Protein AF-A0A8T3DPZ8-F1 (afdb_monomer_lite)

Organism: NCBI:txid1534307

Sequence (301 aa):
MDEEHTSDYRQPCAQCSAVDWGITDEGRFYCRSCHDVIERTQDVVDASYLANSRISSISRGTKNKRKLDHGREWVVCEGFQFILKHQAEALLAMGVCPQFKDDVLCNMWRKYLQKSQQGYTRNPIHAGKFRVSLASDSESVPESVGLSEVSLLSGSEADGERASRPSSASGYSSDGASSVCSGSQDGEIYYSAKNRKSLTLMSMPMTLALCHLALLWLREAVTLADLLRFVAEGHVPYVNAHQCFPEDMQLYGTDLKVFRVESIPSYKSIQLEAQKLAVYLGLPKFPPITLDCLLHPHCCA

Foldseek 3Di:
DWPPQLVVQQAADPPPRDRAWGADPVQWIAHPVPRRTDPDGRPPPPPPDPDDDDDDDDDDDDDPPPPPPQQDAAALLVVLVLLLQQLVVLVVVVPPDPCLNPVFLVVLSVLLCDLLQCDPDPRRDAPVVPPDPDDDDDDDDDDDDDDDDDDDDDDDDDDDDDDDDDDDDDDDDPDDDDPDNDAHRCLVCVVDPVSVVVGVDDALLLSLLSSQLSCVVVVPPQHSVNSLVCVVVVSRDRAPSVVPDDPSNDHDDRSCVRRHDPDRDDSVSSVVSNVVSCVSSVPDDDDDDDCVVCVDPVNPD

pLDDT: mean 70.17, std 24.22, range [26.33, 98.0]

Radius of gyration: 30.33 Å; chains: 1; bounding box: 71×83×81 Å

Secondary structure (DSSP, 8-state):
--SSSSTT--PPPTTT----EEE-TTSEEEETTT--EEEEEP--------S------------------------HHHHHHHHHHHHHHHHHHTT--THIIIIIIHHHHHHHHHHHTSSSSSS---GGGGS-----------------------------------------------------TTTTTTT-HHHHHHS----HHHHHHHHHHHHHHHT-S--HHHHHHHHHTTSS-BTBGGGGS-TTS---TTTHHHH--SSPPPHHHHHHHHHHHHHHHTPPPPPP--TT-TTSTTT--

InterPro domains:
  IPR021752 Transcription initiation factor Rrn7, Zinc-finger [PF11781] (8-38)
  IPR033599 RNA polymerase I transcription initiation factor TAF1B/Rrn7 [PTHR31576] (1-297)
  IPR048540 Rrn7/TAF1B, N-terminal cyclin domain [PF20644] (80-246)

Structure (mmCIF, N/CA/C/O backbone):
data_AF-A0A8T3DPZ8-F1
#
_entry.id   AF-A0A8T3DPZ8-F1
#
loop_
_atom_site.group_PDB
_atom_site.id
_atom_site.type_symbol
_atom_site.label_atom_id
_atom_site.label_alt_id
_atom_site.label_comp_id
_atom_site.label_asym_id
_atom_site.label_entity_id
_atom_site.label_seq_id
_atom_site.pdbx_PDB_ins_code
_atom_site.Cartn_x
_atom_site.Cartn_y
_atom_site.Cartn_z
_atom_site.occupancy
_atom_site.B_iso_or_equiv
_atom_site.auth_seq_id
_atom_site.auth_comp_id
_atom_site.auth_asym_id
_atom_site.auth_atom_id
_atom_site.pdbx_PDB_model_num
ATOM 1 N N . MET A 1 1 ? 10.957 -29.021 -50.573 1.00 44.66 1 MET A N 1
ATOM 2 C CA . MET A 1 1 ? 12.404 -28.938 -50.289 1.00 44.66 1 MET A CA 1
ATOM 3 C C . MET A 1 1 ? 12.550 -28.583 -48.812 1.00 44.66 1 MET A C 1
ATOM 5 O O . MET A 1 1 ? 12.781 -27.427 -48.499 1.00 44.66 1 MET A O 1
ATOM 9 N N . ASP A 1 2 ? 12.327 -29.542 -47.905 1.00 44.06 2 ASP A N 1
ATOM 10 C CA . ASP A 1 2 ? 11.915 -29.228 -46.516 1.00 44.06 2 ASP A CA 1
ATOM 11 C C . ASP A 1 2 ? 12.659 -30.059 -45.447 1.00 44.06 2 ASP A C 1
ATOM 13 O O . ASP A 1 2 ? 12.195 -30.194 -44.312 1.00 44.06 2 ASP A O 1
ATOM 17 N N . GLU A 1 3 ? 13.797 -30.657 -45.819 1.00 47.62 3 GLU A N 1
ATOM 18 C CA . GLU A 1 3 ? 14.594 -31.556 -44.962 1.00 47.62 3 GLU A CA 1
ATOM 19 C C . GLU A 1 3 ? 15.998 -31.011 -44.631 1.00 47.62 3 GLU A C 1
ATOM 21 O O . GLU A 1 3 ? 16.630 -31.475 -43.688 1.00 47.62 3 GLU A O 1
ATOM 26 N N . GLU A 1 4 ? 16.484 -29.991 -45.348 1.00 50.50 4 GLU A N 1
ATOM 27 C CA . GLU A 1 4 ? 17.868 -29.485 -45.234 1.00 50.50 4 GLU A CA 1
ATOM 28 C C . GLU A 1 4 ? 18.016 -28.294 -44.258 1.00 50.50 4 GLU A C 1
ATOM 30 O O . GLU A 1 4 ? 19.060 -27.652 -44.190 1.00 50.50 4 GLU A O 1
ATOM 35 N N . HIS A 1 5 ? 16.965 -27.953 -43.501 1.00 53.44 5 HIS A N 1
ATOM 36 C CA . HIS A 1 5 ? 16.946 -26.773 -42.613 1.00 53.44 5 HIS A CA 1
ATOM 37 C C . HIS A 1 5 ? 16.711 -27.089 -41.126 1.00 53.44 5 HIS A C 1
ATOM 39 O O . HIS A 1 5 ? 16.790 -26.190 -40.292 1.00 53.44 5 HIS A O 1
ATOM 45 N N . THR A 1 6 ? 16.473 -28.354 -40.765 1.00 56.06 6 THR A N 1
ATOM 46 C CA . THR A 1 6 ? 16.258 -28.790 -39.368 1.00 56.06 6 THR A CA 1
ATOM 47 C C . THR A 1 6 ? 17.352 -29.727 -38.838 1.00 56.06 6 THR A C 1
ATOM 49 O O . THR A 1 6 ? 17.317 -30.092 -37.663 1.00 56.06 6 THR A O 1
ATOM 52 N N . SER A 1 7 ? 18.365 -30.066 -39.651 1.00 56.44 7 SER A N 1
ATOM 53 C CA . SER A 1 7 ? 19.472 -30.993 -39.325 1.00 56.44 7 SER A CA 1
ATOM 54 C C . SER A 1 7 ? 20.221 -30.676 -38.027 1.00 56.44 7 SER A C 1
ATOM 56 O O . SER A 1 7 ? 20.730 -31.580 -37.351 1.00 56.44 7 SER A O 1
ATOM 58 N N . ASP A 1 8 ? 20.275 -29.389 -37.695 1.00 60.81 8 ASP A N 1
ATOM 59 C CA . ASP A 1 8 ? 21.116 -28.831 -36.641 1.00 60.81 8 ASP A CA 1
ATOM 60 C C . ASP A 1 8 ? 20.379 -28.770 -35.292 1.00 60.81 8 ASP A C 1
ATOM 62 O O . ASP A 1 8 ? 21.008 -28.627 -34.240 1.00 60.81 8 ASP A O 1
ATOM 66 N N . TYR A 1 9 ? 19.048 -28.938 -35.286 1.00 68.81 9 TYR A N 1
ATOM 67 C CA . TYR A 1 9 ? 18.235 -28.890 -34.072 1.00 68.81 9 TYR A CA 1
ATOM 68 C C . TYR A 1 9 ? 17.845 -30.289 -33.577 1.00 68.81 9 TYR A C 1
ATOM 70 O O . TYR A 1 9 ? 16.774 -30.818 -33.863 1.00 68.81 9 TYR A O 1
ATOM 78 N N . ARG A 1 10 ? 18.739 -30.888 -32.781 1.00 75.75 10 ARG A N 1
ATOM 79 C CA . ARG A 1 10 ? 18.573 -32.239 -32.206 1.00 75.75 10 ARG A CA 1
ATOM 80 C C . ARG A 1 10 ? 18.069 -32.269 -30.756 1.00 75.75 10 ARG A C 1
ATOM 82 O O . ARG A 1 10 ? 18.276 -33.262 -30.060 1.00 75.75 10 ARG A O 1
ATOM 89 N N . GLN A 1 11 ? 17.458 -31.193 -30.261 1.00 79.50 11 GLN A N 1
ATOM 90 C CA . GLN A 1 11 ? 16.890 -31.203 -28.908 1.00 79.50 11 GLN A CA 1
ATOM 91 C C . GLN A 1 11 ? 15.552 -31.970 -28.882 1.00 79.50 11 GLN A C 1
ATOM 93 O O . GLN A 1 11 ? 14.771 -31.840 -29.825 1.00 79.50 11 GLN A O 1
ATOM 98 N N . PRO A 1 12 ? 15.255 -32.748 -27.824 1.00 83.81 12 PRO A N 1
ATOM 99 C CA . PRO A 1 12 ? 13.935 -33.345 -27.634 1.00 83.81 12 PRO A CA 1
ATOM 100 C C . PRO A 1 12 ? 12.856 -32.279 -27.424 1.00 83.81 12 PRO A C 1
ATOM 102 O O . PRO A 1 12 ? 13.072 -31.306 -26.701 1.00 83.81 12 PRO A O 1
ATOM 105 N N . CYS A 1 13 ? 11.674 -32.486 -28.002 1.00 84.06 13 CYS A N 1
ATOM 106 C CA . CYS A 1 13 ? 10.487 -31.694 -27.696 1.00 84.06 13 CYS A CA 1
ATOM 107 C C . CYS A 1 13 ? 10.127 -31.803 -26.206 1.00 84.06 13 CYS A C 1
ATOM 109 O O . CYS A 1 13 ? 10.019 -32.905 -25.669 1.00 84.06 13 CYS A O 1
ATOM 111 N N . ALA A 1 14 ? 9.878 -30.665 -25.552 1.00 81.69 14 ALA A N 1
ATOM 112 C CA . ALA A 1 14 ? 9.532 -30.613 -24.131 1.00 81.69 14 ALA A CA 1
ATOM 113 C C . ALA A 1 14 ? 8.220 -31.349 -23.787 1.00 81.69 14 ALA A C 1
ATOM 115 O O . ALA A 1 14 ? 8.065 -31.807 -22.659 1.00 81.69 14 ALA A O 1
ATOM 116 N N . GLN A 1 15 ? 7.298 -31.485 -24.750 1.00 82.25 15 GLN A N 1
ATOM 117 C CA . GLN A 1 15 ? 5.991 -32.125 -24.552 1.00 82.25 15 GLN A CA 1
ATOM 118 C C . GLN A 1 15 ? 6.001 -33.634 -24.837 1.00 82.25 15 GLN A C 1
ATOM 120 O O . GLN A 1 15 ? 5.425 -34.408 -24.079 1.00 82.25 15 GLN A O 1
ATOM 125 N N . CYS A 1 16 ? 6.637 -34.071 -25.932 1.00 85.25 16 CYS A N 1
ATOM 126 C CA . CYS A 1 16 ? 6.568 -35.468 -26.393 1.00 85.25 16 CYS A CA 1
ATOM 127 C C . CYS A 1 16 ? 7.920 -36.198 -26.465 1.00 85.25 16 CYS A C 1
ATOM 129 O O . CYS A 1 16 ? 7.961 -37.367 -26.839 1.00 85.25 16 CYS A O 1
ATOM 131 N N . SER A 1 17 ? 9.032 -35.536 -26.123 1.00 84.19 17 SER A N 1
ATOM 132 C CA . SER A 1 17 ? 10.413 -36.048 -26.231 1.00 84.19 17 SER A CA 1
ATOM 133 C C . SER A 1 17 ? 10.881 -36.461 -27.638 1.00 84.19 17 SER A C 1
ATOM 135 O O . SER A 1 17 ? 12.016 -36.913 -27.788 1.00 84.19 17 SER A O 1
ATOM 137 N N . ALA A 1 18 ? 10.068 -36.277 -28.683 1.00 83.44 18 ALA A N 1
ATOM 138 C CA . ALA A 1 18 ? 10.482 -36.532 -30.059 1.00 83.44 18 ALA A CA 1
ATOM 139 C C . ALA A 1 18 ? 11.549 -35.525 -30.519 1.00 83.44 18 ALA A C 1
ATOM 141 O O . ALA A 1 18 ? 11.498 -34.344 -30.171 1.00 83.44 18 ALA A O 1
ATOM 142 N N . VAL A 1 19 ? 12.495 -35.992 -31.334 1.00 83.25 19 VAL A N 1
ATOM 143 C CA . VAL A 1 19 ? 13.511 -35.163 -32.007 1.00 83.25 19 VAL A CA 1
ATOM 144 C C . VAL A 1 19 ? 13.143 -35.065 -33.491 1.00 83.25 19 VAL A C 1
ATOM 146 O O . VAL A 1 19 ? 13.881 -35.504 -34.366 1.00 83.25 19 VAL A O 1
ATOM 149 N N . ASP A 1 20 ? 11.937 -34.562 -33.754 1.00 81.88 20 ASP A N 1
ATOM 150 C CA . ASP A 1 20 ? 11.373 -34.416 -35.097 1.00 81.88 20 ASP A CA 1
ATOM 151 C C . ASP A 1 20 ? 10.696 -33.046 -35.215 1.00 81.88 20 ASP A C 1
ATOM 153 O O . ASP A 1 20 ? 9.668 -32.769 -34.582 1.00 81.88 20 ASP A O 1
ATOM 157 N N . TRP A 1 21 ? 11.332 -32.167 -35.986 1.00 84.25 21 TRP A N 1
ATOM 158 C CA . TRP A 1 21 ? 11.033 -30.742 -36.053 1.00 84.25 21 TRP A CA 1
ATOM 159 C C . TRP A 1 21 ? 10.842 -30.298 -37.503 1.00 84.25 21 TRP A C 1
ATOM 161 O O . TRP A 1 21 ? 11.629 -30.642 -38.387 1.00 84.25 21 TRP A O 1
ATOM 171 N N . GLY A 1 22 ? 9.800 -29.505 -37.731 1.00 82.62 22 GLY A N 1
ATOM 172 C CA . GLY A 1 22 ? 9.585 -28.722 -38.940 1.00 82.62 22 GLY A CA 1
ATOM 173 C C . GLY A 1 22 ? 9.746 -27.230 -38.656 1.00 82.62 22 GLY A C 1
ATOM 174 O O . GLY A 1 22 ? 9.865 -26.814 -37.504 1.00 82.62 22 GLY A O 1
ATOM 175 N N . ILE A 1 23 ? 9.732 -26.427 -39.717 1.00 82.19 23 ILE A N 1
ATOM 176 C CA . ILE A 1 23 ? 9.761 -24.963 -39.649 1.00 82.19 23 ILE A CA 1
ATOM 177 C C . ILE A 1 23 ? 8.511 -24.442 -40.367 1.00 82.19 23 ILE A C 1
ATOM 179 O O . ILE A 1 23 ? 8.133 -24.986 -41.406 1.00 82.19 23 ILE A O 1
ATOM 183 N N . THR A 1 24 ? 7.827 -23.455 -39.789 1.00 76.12 24 THR A N 1
ATOM 184 C CA . THR A 1 24 ? 6.690 -22.783 -40.436 1.00 76.12 24 THR A CA 1
ATOM 185 C C . THR A 1 24 ? 7.163 -21.809 -41.517 1.00 76.12 24 THR A C 1
ATOM 187 O O . THR A 1 24 ? 8.314 -21.380 -41.535 1.00 76.12 24 THR A O 1
ATOM 190 N N . ASP A 1 25 ? 6.257 -21.396 -42.393 1.00 71.56 25 ASP A N 1
ATOM 191 C CA . ASP A 1 25 ? 6.442 -20.301 -43.353 1.00 71.56 25 ASP A CA 1
ATOM 192 C C . ASP A 1 25 ? 6.847 -18.960 -42.701 1.00 71.56 25 ASP A C 1
ATOM 194 O O . ASP A 1 25 ? 7.476 -18.118 -43.339 1.00 71.56 25 ASP A O 1
ATOM 198 N N . GLU A 1 26 ? 6.574 -18.791 -41.405 1.00 69.81 26 GLU A N 1
ATOM 199 C CA . GLU A 1 26 ? 7.026 -17.664 -40.577 1.00 69.81 26 GLU A CA 1
ATOM 200 C C . GLU A 1 26 ? 8.406 -17.871 -39.907 1.00 69.81 26 GLU A C 1
ATOM 202 O O . GLU A 1 26 ? 8.851 -17.022 -39.132 1.00 69.81 26 GLU A O 1
ATOM 207 N N . GLY A 1 27 ? 9.090 -18.993 -40.156 1.00 70.56 27 GLY A N 1
ATOM 208 C CA . GLY A 1 27 ? 10.433 -19.277 -39.630 1.00 70.56 27 GLY A CA 1
ATOM 209 C C . GLY A 1 27 ? 10.491 -19.776 -38.178 1.00 70.56 27 GLY A C 1
ATOM 210 O O . GLY A 1 27 ? 11.562 -19.725 -37.563 1.00 70.56 27 GLY A O 1
ATOM 211 N N . ARG A 1 28 ? 9.369 -20.248 -37.613 1.00 78.44 28 ARG A N 1
ATOM 212 C CA . ARG A 1 28 ? 9.296 -20.816 -36.250 1.00 78.44 28 ARG A CA 1
ATOM 213 C C . ARG A 1 28 ? 9.445 -22.336 -36.286 1.00 78.44 28 ARG A C 1
ATOM 215 O O . ARG A 1 28 ? 8.850 -22.982 -37.147 1.00 78.44 28 ARG A O 1
ATOM 222 N N . PHE A 1 29 ? 10.163 -22.925 -35.332 1.00 82.25 29 PHE A N 1
ATOM 223 C CA . PHE A 1 29 ? 10.217 -24.386 -35.202 1.00 82.25 29 PHE A CA 1
ATOM 224 C C . PHE A 1 29 ? 8.930 -24.941 -34.571 1.00 82.25 29 PHE A C 1
ATOM 226 O O . PHE A 1 29 ? 8.449 -24.425 -33.561 1.00 82.25 29 PHE A O 1
ATOM 233 N N . TYR A 1 30 ? 8.408 -26.035 -35.127 1.00 86.00 30 TYR A N 1
ATOM 234 C CA . TYR A 1 30 ? 7.301 -26.805 -34.553 1.00 86.00 30 TYR A CA 1
ATOM 235 C C . TYR A 1 30 ? 7.632 -28.298 -34.523 1.00 86.00 30 TYR A C 1
ATOM 237 O O . TYR A 1 30 ? 8.286 -28.820 -35.429 1.00 86.00 30 TYR A O 1
ATOM 245 N N . CYS A 1 31 ? 7.200 -29.011 -33.486 1.00 87.44 31 CYS A N 1
ATOM 246 C CA . CYS A 1 31 ? 7.413 -30.451 -33.410 1.00 87.44 31 CYS A CA 1
ATOM 247 C C . CYS A 1 31 ? 6.425 -31.177 -34.332 1.00 87.44 31 CYS A C 1
ATOM 249 O O . CYS A 1 31 ? 5.213 -31.051 -34.166 1.00 87.44 31 CYS A O 1
ATOM 251 N N . ARG A 1 32 ? 6.912 -31.995 -35.268 1.00 83.12 32 ARG A N 1
ATOM 252 C CA . ARG A 1 32 ? 6.050 -32.759 -36.192 1.00 83.12 32 ARG A CA 1
ATOM 253 C C . ARG A 1 32 ? 5.254 -33.874 -35.498 1.00 83.12 32 ARG A C 1
ATOM 255 O O . ARG A 1 32 ? 4.239 -34.309 -36.022 1.00 83.12 32 ARG A O 1
ATOM 262 N N . SER A 1 33 ? 5.673 -34.302 -34.303 1.00 84.50 33 SER A N 1
ATOM 263 C CA . SER A 1 33 ? 4.995 -35.358 -33.532 1.00 84.50 33 SER A CA 1
ATOM 264 C C . SER A 1 33 ? 3.842 -34.864 -32.642 1.00 84.50 33 SER A C 1
ATOM 266 O O . SER A 1 33 ? 2.907 -35.622 -32.403 1.00 84.50 33 SER A O 1
ATOM 268 N N . CYS A 1 34 ? 3.885 -33.625 -32.133 1.00 83.62 34 CYS A N 1
ATOM 269 C CA . CYS A 1 34 ? 2.841 -33.083 -31.240 1.00 83.62 34 CYS A CA 1
ATOM 270 C C . CYS A 1 34 ? 2.339 -31.672 -31.594 1.00 83.62 34 CYS A C 1
ATOM 272 O O . CYS A 1 34 ? 1.473 -31.150 -30.899 1.00 83.62 34 CYS A O 1
ATOM 274 N N . HIS A 1 35 ? 2.872 -31.063 -32.657 1.00 82.88 35 HIS A N 1
ATOM 275 C CA . HIS A 1 35 ? 2.533 -29.725 -33.162 1.00 82.88 35 HIS A CA 1
ATOM 276 C C . HIS A 1 35 ? 2.767 -28.572 -32.161 1.00 82.88 35 HIS A C 1
ATOM 278 O O . HIS A 1 35 ? 2.272 -27.466 -32.363 1.00 82.88 35 HIS A O 1
ATOM 284 N N . ASP A 1 36 ? 3.567 -28.807 -31.117 1.00 79.25 36 ASP A N 1
ATOM 285 C CA . ASP A 1 36 ? 4.044 -27.770 -30.198 1.00 79.25 36 ASP A CA 1
ATOM 286 C C . ASP A 1 36 ? 5.018 -26.819 -30.916 1.00 79.25 36 ASP A C 1
ATOM 288 O O . ASP A 1 36 ? 5.933 -27.280 -31.608 1.00 79.25 36 ASP A O 1
ATOM 292 N N . VAL A 1 37 ? 4.814 -25.506 -30.776 1.00 80.81 37 VAL A N 1
ATOM 293 C CA . VAL A 1 37 ? 5.562 -24.456 -31.491 1.00 80.81 37 VAL A CA 1
ATOM 294 C C . VAL A 1 37 ? 6.459 -23.717 -30.507 1.00 80.81 37 VAL A C 1
ATOM 296 O O . VAL A 1 37 ? 5.978 -23.172 -29.517 1.00 80.81 37 VAL A O 1
ATOM 299 N N . ILE A 1 38 ? 7.757 -23.648 -30.799 1.00 77.75 38 ILE A N 1
ATOM 300 C CA . ILE A 1 38 ? 8.733 -22.948 -29.956 1.00 77.75 38 ILE A CA 1
ATOM 301 C C . ILE A 1 38 ? 9.099 -21.587 -30.562 1.00 77.75 38 ILE A C 1
ATOM 303 O O . ILE A 1 38 ? 9.260 -21.454 -31.773 1.00 77.75 38 ILE A O 1
ATOM 307 N N . GLU A 1 39 ? 9.297 -20.567 -29.721 1.00 65.06 39 GLU A N 1
ATOM 308 C CA . GLU A 1 39 ? 9.661 -19.200 -30.156 1.00 65.06 39 GLU A CA 1
ATOM 309 C C . GLU A 1 39 ? 11.070 -19.075 -30.762 1.00 65.06 39 GLU A C 1
ATOM 311 O O . GLU A 1 39 ? 11.492 -17.991 -31.174 1.00 65.06 39 GLU A O 1
ATOM 316 N N . ARG A 1 40 ? 11.827 -20.174 -30.830 1.00 64.31 40 ARG A N 1
ATOM 317 C CA . ARG A 1 40 ? 13.138 -20.177 -31.469 1.00 64.31 40 ARG A CA 1
ATOM 318 C C . ARG A 1 40 ? 12.952 -19.939 -32.969 1.00 64.31 40 ARG A C 1
ATOM 320 O O . ARG A 1 40 ? 12.272 -20.706 -33.644 1.00 64.31 40 ARG A O 1
ATOM 327 N N . THR A 1 41 ? 13.577 -18.886 -33.478 1.00 54.06 41 THR A N 1
ATOM 328 C CA . THR A 1 41 ? 13.681 -18.612 -34.915 1.00 54.06 41 THR A CA 1
ATOM 329 C C . THR A 1 41 ? 14.970 -19.218 -35.460 1.00 54.06 41 THR A C 1
ATOM 331 O O . THR A 1 41 ? 15.960 -19.346 -34.735 1.00 54.06 41 THR A O 1
ATOM 334 N N . GLN A 1 42 ? 14.960 -19.636 -36.726 1.00 47.47 42 GLN A N 1
ATOM 335 C CA . GLN A 1 42 ? 16.179 -20.075 -37.404 1.00 47.47 42 GLN A CA 1
ATOM 336 C C . GLN A 1 42 ? 17.086 -18.860 -37.651 1.00 47.47 42 GLN A C 1
ATOM 338 O O . GLN A 1 42 ? 16.710 -17.940 -38.379 1.00 47.47 42 GLN A O 1
ATOM 343 N N . ASP A 1 43 ? 18.288 -18.856 -37.069 1.00 46.16 43 ASP A N 1
ATOM 344 C CA . ASP A 1 43 ? 19.318 -17.877 -37.418 1.00 46.16 43 ASP A CA 1
ATOM 345 C C . ASP A 1 43 ? 19.766 -18.136 -38.864 1.00 46.16 43 ASP A C 1
ATOM 347 O O . ASP A 1 43 ? 20.501 -19.084 -39.145 1.00 46.16 43 ASP A O 1
ATOM 351 N N . VAL A 1 44 ? 19.298 -17.303 -39.798 1.00 45.34 44 VAL A N 1
ATOM 352 C CA . VAL A 1 44 ? 19.687 -17.378 -41.212 1.00 45.34 44 VAL A CA 1
ATOM 353 C C . VAL A 1 44 ? 21.138 -16.917 -41.347 1.00 45.34 44 VAL A C 1
ATOM 355 O O . VAL A 1 44 ? 21.429 -15.730 -41.503 1.00 45.34 44 VAL A O 1
ATOM 358 N N . VAL A 1 45 ? 22.063 -17.873 -41.269 1.00 41.66 45 VAL A N 1
ATOM 359 C CA . VAL A 1 45 ? 23.477 -17.659 -41.582 1.00 41.66 45 VAL A CA 1
ATOM 360 C C . VAL A 1 45 ? 23.609 -17.506 -43.096 1.00 41.66 45 VAL A C 1
ATOM 362 O O . VAL A 1 45 ? 23.657 -18.489 -43.832 1.00 41.66 45 VAL A O 1
ATOM 365 N N . ASP A 1 46 ? 23.661 -16.258 -43.560 1.00 34.38 46 ASP A N 1
ATOM 366 C CA . ASP A 1 46 ? 23.928 -15.934 -44.961 1.00 34.38 46 ASP A CA 1
ATOM 367 C C . ASP A 1 46 ? 25.359 -16.367 -45.333 1.00 34.38 46 ASP A C 1
ATOM 369 O O . ASP A 1 46 ? 26.355 -15.727 -44.981 1.00 34.38 46 ASP A O 1
ATOM 373 N N . ALA A 1 47 ? 25.463 -17.510 -46.012 1.00 37.31 47 ALA A N 1
ATOM 374 C CA . ALA A 1 47 ? 26.718 -18.195 -46.311 1.00 37.31 47 ALA A CA 1
ATOM 375 C C . ALA A 1 47 ? 27.516 -17.561 -47.474 1.00 37.31 47 ALA A C 1
ATOM 377 O O . ALA A 1 47 ? 28.342 -18.225 -48.102 1.00 37.31 47 ALA A O 1
ATOM 378 N N . SER A 1 48 ? 27.308 -16.274 -47.773 1.00 40.06 48 SER A N 1
ATOM 379 C CA . SER A 1 48 ? 27.931 -15.578 -48.908 1.00 40.06 48 SER A CA 1
ATOM 380 C C . SER A 1 48 ? 29.313 -14.959 -48.626 1.00 40.06 48 SER A C 1
ATOM 382 O O . SER A 1 48 ? 29.845 -14.258 -49.488 1.00 40.06 48 SER A O 1
ATOM 384 N N . TYR A 1 49 ? 29.910 -15.171 -47.444 1.00 34.28 49 TYR A N 1
ATOM 385 C CA . TYR A 1 49 ? 31.149 -14.492 -47.018 1.00 34.28 49 TYR A CA 1
ATOM 386 C C . TYR A 1 49 ? 32.320 -15.428 -46.676 1.00 34.28 49 TYR A C 1
ATOM 388 O O . TYR A 1 49 ? 32.935 -15.337 -45.613 1.00 34.28 49 TYR A O 1
ATOM 396 N N . LEU A 1 50 ? 32.723 -16.258 -47.641 1.00 43.06 50 LEU A N 1
ATOM 397 C CA . LEU A 1 50 ? 34.086 -16.799 -47.693 1.00 43.06 50 LEU A CA 1
ATOM 398 C C . LEU A 1 50 ? 34.998 -15.907 -48.551 1.00 43.06 50 LEU A C 1
ATOM 400 O O . LEU A 1 50 ? 35.197 -16.188 -49.729 1.00 43.06 50 LEU A O 1
ATOM 404 N N . ALA A 1 51 ? 35.593 -14.867 -47.950 1.00 36.91 51 ALA A N 1
ATOM 405 C CA . ALA A 1 51 ? 36.898 -14.333 -48.370 1.00 36.91 51 ALA A CA 1
ATOM 406 C C . ALA A 1 51 ? 37.504 -13.329 -47.364 1.00 36.91 51 ALA A C 1
ATOM 408 O O . ALA A 1 51 ? 37.025 -12.210 -47.213 1.00 36.91 51 ALA A O 1
ATOM 409 N N . ASN A 1 52 ? 38.667 -13.698 -46.820 1.00 35.91 52 ASN A N 1
ATOM 410 C CA . ASN A 1 52 ? 39.773 -12.814 -46.421 1.00 35.91 52 ASN A CA 1
ATOM 411 C C . ASN A 1 52 ? 39.561 -11.789 -45.288 1.00 35.91 52 ASN A C 1
ATOM 413 O O . ASN A 1 52 ? 39.194 -10.632 -45.487 1.00 35.91 52 ASN A O 1
ATOM 417 N N . SER A 1 53 ? 40.027 -12.181 -44.101 1.00 46.03 53 SER A N 1
ATOM 418 C CA . SER A 1 53 ? 40.273 -11.318 -42.946 1.00 46.03 53 SER A CA 1
ATOM 419 C C . SER A 1 53 ? 41.197 -10.131 -43.259 1.00 46.03 53 SER A C 1
ATOM 421 O O . SER A 1 53 ? 42.402 -10.313 -43.432 1.00 46.03 53 SER A O 1
ATOM 423 N N . ARG A 1 54 ? 40.667 -8.904 -43.198 1.00 36.81 54 ARG A N 1
ATOM 424 C CA . ARG A 1 54 ? 41.396 -7.679 -42.809 1.00 36.81 54 ARG A CA 1
ATOM 425 C C . ARG A 1 54 ? 40.420 -6.725 -42.126 1.00 36.81 54 ARG A C 1
ATOM 427 O O . ARG A 1 54 ? 39.520 -6.194 -42.763 1.00 36.81 54 ARG A O 1
ATOM 434 N N . ILE A 1 55 ? 40.600 -6.523 -40.822 1.00 45.12 55 ILE A N 1
ATOM 435 C CA . ILE A 1 55 ? 39.757 -5.628 -40.027 1.00 45.12 55 ILE A CA 1
ATOM 436 C C . ILE A 1 55 ? 40.178 -4.184 -40.310 1.00 45.12 55 ILE A C 1
ATOM 438 O O . ILE A 1 55 ? 41.256 -3.758 -39.898 1.00 45.12 55 ILE A O 1
ATOM 442 N N . SER A 1 56 ? 39.315 -3.424 -40.978 1.00 33.84 56 SER A N 1
ATOM 443 C CA . SER A 1 56 ? 39.365 -1.962 -41.012 1.00 33.84 56 SER A CA 1
ATOM 444 C C . SER A 1 56 ? 38.036 -1.411 -40.498 1.00 33.84 56 SER A C 1
ATOM 446 O O . SER A 1 56 ? 36.974 -1.602 -41.086 1.00 33.84 56 SER A O 1
ATOM 448 N N . SER A 1 57 ? 38.088 -0.743 -39.348 1.00 44.38 57 SER A N 1
ATOM 449 C CA . SER A 1 57 ? 36.921 -0.151 -38.698 1.00 44.38 57 SER A CA 1
ATOM 450 C C . SER A 1 57 ? 36.421 1.061 -39.485 1.00 44.38 57 SER A C 1
ATOM 452 O O . SER A 1 57 ? 36.981 2.151 -39.362 1.00 44.38 57 SER A O 1
ATOM 454 N N . ILE A 1 58 ? 35.358 0.891 -40.274 1.00 37.88 58 ILE A N 1
ATOM 455 C CA . ILE A 1 58 ? 34.626 2.005 -40.886 1.00 37.88 58 ILE A CA 1
ATOM 456 C C . ILE A 1 58 ? 33.141 1.866 -40.561 1.00 37.88 58 ILE A C 1
ATOM 458 O O . ILE A 1 58 ? 32.468 0.917 -40.959 1.00 37.88 58 ILE A O 1
ATOM 462 N N . SER A 1 59 ? 32.632 2.854 -39.836 1.00 46.94 59 SER A N 1
ATOM 463 C CA . SER A 1 59 ? 31.233 2.994 -39.461 1.00 46.94 59 SER A CA 1
ATOM 464 C C . SER A 1 59 ? 30.350 3.259 -40.685 1.00 46.94 59 SER A C 1
ATOM 466 O O . SER A 1 59 ? 30.364 4.338 -41.278 1.00 46.94 59 SER A O 1
ATOM 468 N N . ARG A 1 60 ? 29.502 2.288 -41.037 1.00 36.31 60 ARG A N 1
ATOM 469 C CA . ARG A 1 60 ? 28.334 2.502 -41.904 1.00 36.31 60 ARG A CA 1
ATOM 470 C C . ARG A 1 60 ? 27.107 1.862 -41.275 1.00 36.31 60 ARG A C 1
ATOM 472 O O . ARG A 1 60 ? 26.929 0.654 -41.323 1.00 36.31 60 ARG A O 1
ATOM 479 N N . GLY A 1 61 ? 26.272 2.700 -40.663 1.00 48.59 61 GLY A N 1
ATOM 480 C CA . GLY A 1 61 ? 25.049 2.257 -40.008 1.00 48.59 61 GLY A CA 1
ATOM 481 C C . GLY A 1 61 ? 24.005 1.774 -41.011 1.00 48.59 61 GLY A C 1
ATOM 482 O O . GLY A 1 61 ? 23.362 2.583 -41.683 1.00 48.59 61 GLY A O 1
ATOM 483 N N . THR A 1 62 ? 23.781 0.465 -41.059 1.00 38.16 62 THR A N 1
ATOM 484 C CA . THR A 1 62 ? 22.585 -0.129 -41.660 1.00 38.16 62 THR A CA 1
ATOM 485 C C . THR A 1 62 ? 21.425 0.001 -40.677 1.00 38.16 62 THR A C 1
ATOM 487 O O . THR A 1 62 ? 21.405 -0.614 -39.612 1.00 38.16 62 THR A O 1
ATOM 490 N N . LYS A 1 63 ? 20.442 0.836 -41.027 1.00 48.81 63 LYS A N 1
ATOM 491 C CA . LYS A 1 63 ? 19.239 1.085 -40.223 1.00 48.81 63 LYS A CA 1
ATOM 492 C C . LYS A 1 63 ? 18.286 -0.116 -40.236 1.00 48.81 63 LYS A C 1
ATOM 494 O O . LYS A 1 63 ? 17.212 -0.026 -40.823 1.00 48.81 63 LYS A O 1
ATOM 499 N N . ASN A 1 64 ? 18.591 -1.166 -39.482 1.00 38.12 64 ASN A N 1
ATOM 500 C CA . ASN A 1 64 ? 17.526 -2.002 -38.936 1.00 38.12 64 ASN A CA 1
ATOM 501 C C . ASN A 1 64 ? 17.027 -1.368 -37.638 1.00 38.12 64 ASN A C 1
ATOM 503 O O . ASN A 1 64 ? 17.400 -1.766 -36.537 1.00 38.12 64 ASN A O 1
ATOM 507 N N . LYS A 1 65 ? 16.125 -0.385 -37.792 1.00 40.94 65 LYS A N 1
ATOM 508 C CA . LYS A 1 65 ? 15.157 -0.044 -36.744 1.00 40.94 65 LYS A CA 1
ATOM 509 C C . LYS A 1 65 ? 14.235 -1.254 -36.539 1.00 40.94 65 LYS A C 1
ATOM 511 O O . LYS A 1 65 ? 13.068 -1.223 -36.924 1.00 40.94 65 LYS A O 1
ATOM 516 N N . ARG A 1 66 ? 14.728 -2.287 -35.847 1.00 41.38 66 ARG A N 1
ATOM 517 C CA . ARG A 1 66 ? 13.864 -2.932 -34.858 1.00 41.38 66 ARG A CA 1
ATOM 518 C C . ARG A 1 66 ? 13.435 -1.783 -33.952 1.00 41.38 66 ARG A C 1
ATOM 520 O O . ARG A 1 66 ? 14.297 -1.072 -33.431 1.00 41.38 66 ARG A O 1
ATOM 527 N N . LYS A 1 67 ? 12.132 -1.518 -33.861 1.00 39.12 67 LYS A N 1
ATOM 528 C CA . LYS A 1 67 ? 11.628 -0.690 -32.769 1.00 39.12 67 LYS A CA 1
ATOM 529 C C . LYS A 1 67 ? 12.013 -1.471 -31.514 1.00 39.12 67 LYS A C 1
ATOM 531 O O . LYS A 1 67 ? 11.391 -2.489 -31.240 1.00 39.12 67 LYS A O 1
ATOM 536 N N . LEU A 1 68 ? 13.091 -1.067 -30.834 1.00 45.94 68 LEU A N 1
ATOM 537 C CA . LEU A 1 68 ? 13.188 -1.369 -29.414 1.00 45.94 68 LEU A CA 1
ATOM 538 C C . LEU A 1 68 ? 11.929 -0.735 -28.853 1.00 45.94 68 LEU A C 1
ATOM 540 O O . LEU A 1 68 ? 11.739 0.470 -29.044 1.00 45.94 68 LEU A O 1
ATOM 544 N N . ASP A 1 69 ? 11.039 -1.559 -28.317 1.00 48.38 69 ASP A N 1
ATOM 545 C CA . ASP A 1 69 ? 9.779 -1.057 -27.813 1.00 48.38 69 ASP A CA 1
ATOM 546 C C . ASP A 1 69 ? 10.131 -0.183 -26.613 1.00 48.38 69 ASP A C 1
ATOM 548 O O . ASP A 1 69 ? 10.609 -0.662 -25.583 1.00 48.38 69 ASP A O 1
ATOM 552 N N . HIS A 1 70 ? 10.077 1.132 -26.823 1.00 56.22 70 HIS A N 1
ATOM 553 C CA . HIS A 1 70 ? 10.385 2.088 -25.781 1.00 56.22 70 HIS A CA 1
ATOM 554 C C . HIS A 1 70 ? 9.223 1.995 -24.805 1.00 56.22 70 HIS A C 1
ATOM 556 O O . HIS A 1 70 ? 8.156 2.548 -25.076 1.00 56.22 70 HIS A O 1
ATOM 562 N N . GLY A 1 71 ? 9.447 1.236 -23.726 1.00 62.38 71 GLY A N 1
ATOM 563 C CA . GLY A 1 71 ? 8.490 1.046 -22.646 1.00 62.38 71 GLY A CA 1
ATOM 564 C C . GLY A 1 71 ? 7.842 2.373 -22.274 1.00 62.38 71 GLY A C 1
ATOM 565 O O . GLY A 1 71 ? 8.496 3.423 -22.280 1.00 62.38 71 GLY A O 1
ATOM 566 N N . ARG A 1 72 ? 6.532 2.324 -22.040 1.00 77.50 72 ARG A N 1
ATOM 567 C CA . ARG A 1 72 ? 5.697 3.500 -21.825 1.00 77.50 72 ARG A CA 1
ATOM 568 C C . ARG A 1 72 ? 6.321 4.392 -20.751 1.00 77.50 72 ARG A C 1
ATOM 570 O O . ARG A 1 72 ? 6.689 3.920 -19.686 1.00 77.50 72 ARG A O 1
ATOM 577 N N . GLU A 1 73 ? 6.356 5.699 -20.995 1.00 79.94 73 GLU A N 1
ATOM 578 C CA . GLU A 1 73 ? 6.726 6.674 -19.967 1.00 79.94 73 GLU A CA 1
ATOM 579 C C . GLU A 1 73 ? 5.845 6.531 -18.711 1.00 79.94 73 GLU A C 1
ATOM 581 O O . GLU A 1 73 ? 4.618 6.668 -18.784 1.00 79.94 73 GLU A O 1
ATOM 586 N N . TRP A 1 74 ? 6.484 6.268 -17.566 1.00 85.69 74 TRP A N 1
ATOM 587 C CA . TRP A 1 74 ? 5.824 5.999 -16.287 1.00 85.69 74 TRP A CA 1
ATOM 588 C C . TRP A 1 74 ? 6.523 6.689 -15.100 1.00 85.69 74 TRP A C 1
ATOM 590 O O . TRP A 1 74 ? 7.689 7.095 -15.187 1.00 85.69 74 TRP A O 1
ATOM 600 N N . VAL A 1 75 ? 5.791 6.840 -13.989 1.00 86.94 75 VAL A N 1
ATOM 601 C CA . VAL A 1 75 ? 6.284 7.421 -12.718 1.00 86.94 75 VAL A CA 1
ATOM 602 C C . VAL A 1 75 ? 6.135 6.461 -11.532 1.00 86.94 75 VAL A C 1
ATOM 604 O O . VAL A 1 75 ? 5.214 5.645 -11.496 1.00 86.94 75 VAL A O 1
ATOM 607 N N . VAL A 1 76 ? 6.970 6.590 -10.494 1.00 88.56 76 VAL A N 1
ATOM 608 C CA . VAL A 1 76 ? 7.061 5.650 -9.357 1.00 88.56 76 VAL A CA 1
ATOM 609 C C . VAL A 1 76 ? 5.707 5.454 -8.661 1.00 88.56 76 VAL A C 1
ATOM 611 O O . VAL A 1 76 ? 5.377 4.352 -8.215 1.00 88.56 76 VAL A O 1
ATOM 614 N N . CYS A 1 77 ? 4.872 6.494 -8.613 1.00 90.88 77 CYS A N 1
ATOM 615 C CA . CYS A 1 77 ? 3.517 6.385 -8.070 1.00 90.88 77 CYS A CA 1
ATOM 616 C C . CYS A 1 77 ? 2.577 5.483 -8.889 1.00 90.88 77 CYS A C 1
ATOM 618 O O . CYS A 1 77 ? 1.705 4.857 -8.290 1.00 90.88 77 CYS A O 1
ATOM 620 N N . GLU A 1 78 ? 2.747 5.344 -10.205 1.00 90.62 78 GLU A N 1
ATOM 621 C CA . GLU A 1 78 ? 1.999 4.348 -10.989 1.00 90.62 78 GLU A CA 1
ATOM 622 C C . GLU A 1 78 ? 2.404 2.924 -10.595 1.00 90.62 78 GLU A C 1
ATOM 624 O O . GLU A 1 78 ? 1.536 2.062 -10.459 1.00 90.62 78 GLU A O 1
ATOM 629 N N . GLY A 1 79 ? 3.691 2.690 -10.307 1.00 92.06 79 GLY A N 1
ATOM 630 C CA . GLY A 1 79 ? 4.175 1.394 -9.821 1.00 92.06 79 GLY A CA 1
ATOM 631 C C . GLY A 1 79 ? 3.547 1.033 -8.476 1.00 92.06 79 GLY A C 1
ATOM 632 O O . GLY A 1 79 ? 3.005 -0.057 -8.299 1.00 92.06 79 GLY A O 1
ATOM 633 N N . PHE A 1 80 ? 3.506 1.981 -7.536 1.00 94.94 80 PHE A N 1
ATOM 634 C CA . PHE A 1 80 ? 2.803 1.775 -6.266 1.00 94.94 80 PHE A CA 1
ATOM 635 C C . PHE A 1 80 ? 1.287 1.610 -6.427 1.00 94.94 80 PHE A C 1
ATOM 637 O O . PHE A 1 80 ? 0.698 0.802 -5.711 1.00 94.94 80 PHE A O 1
ATOM 644 N N . GLN A 1 81 ? 0.652 2.309 -7.372 1.00 95.00 81 GLN A N 1
ATOM 645 C CA . GLN A 1 81 ? -0.764 2.104 -7.690 1.00 95.00 81 GLN A CA 1
ATOM 646 C C . GLN A 1 81 ? -1.026 0.684 -8.210 1.00 95.00 81 GLN A C 1
ATOM 648 O O . GLN A 1 81 ? -2.024 0.070 -7.832 1.00 95.00 81 GLN A O 1
ATOM 653 N N . PHE A 1 82 ? -0.128 0.146 -9.037 1.00 94.25 82 PHE A N 1
ATOM 654 C CA . PHE A 1 82 ? -0.218 -1.219 -9.546 1.00 94.25 82 PHE A CA 1
ATOM 655 C C . PHE A 1 82 ? -0.098 -2.259 -8.420 1.00 94.25 82 PHE A C 1
ATOM 657 O O . PHE A 1 82 ? -0.920 -3.176 -8.343 1.00 94.25 82 PHE A O 1
ATOM 664 N N . ILE A 1 83 ? 0.859 -2.074 -7.502 1.00 95.81 83 ILE A N 1
ATOM 665 C CA . ILE A 1 83 ? 1.036 -2.926 -6.310 1.00 95.81 83 ILE A CA 1
ATOM 666 C C . ILE A 1 83 ? -0.198 -2.865 -5.405 1.00 95.81 83 ILE A C 1
ATOM 668 O O . ILE A 1 83 ? -0.742 -3.908 -5.048 1.00 95.81 83 ILE A O 1
ATOM 672 N N . LEU A 1 84 ? -0.683 -1.662 -5.077 1.00 97.31 84 LEU A N 1
ATOM 673 C CA . LEU A 1 84 ? -1.880 -1.468 -4.249 1.00 97.31 84 LEU A CA 1
ATOM 674 C C . LEU A 1 84 ? -3.123 -2.119 -4.869 1.00 97.31 84 LEU A C 1
ATOM 676 O O . LEU A 1 84 ? -3.922 -2.712 -4.145 1.00 97.31 84 LEU A O 1
ATOM 680 N N . LYS A 1 85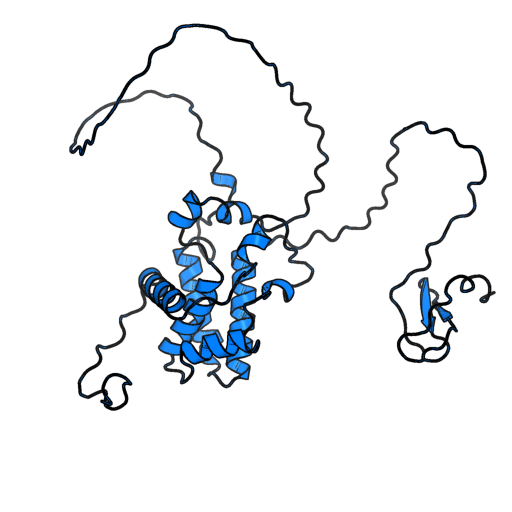 ? -3.278 -2.057 -6.199 1.00 96.19 85 LYS A N 1
ATOM 681 C CA . LYS A 1 85 ? -4.366 -2.739 -6.910 1.00 96.19 85 LYS A CA 1
ATOM 682 C C . LYS A 1 85 ? -4.292 -4.259 -6.714 1.00 96.19 85 LYS A C 1
ATOM 684 O O . LYS A 1 85 ? -5.293 -4.854 -6.328 1.00 96.19 85 LYS A O 1
ATOM 689 N N . HIS A 1 86 ? -3.122 -4.867 -6.917 1.00 96.50 86 HIS A N 1
ATOM 690 C CA . HIS A 1 86 ? -2.942 -6.319 -6.776 1.00 96.50 86 HIS A CA 1
ATOM 691 C C . HIS A 1 86 ? -3.094 -6.791 -5.325 1.00 96.50 86 HIS A C 1
ATOM 693 O O . HIS A 1 86 ? -3.725 -7.815 -5.075 1.00 96.50 86 HIS A O 1
ATOM 699 N N . GLN A 1 87 ? -2.587 -6.022 -4.357 1.00 97.69 87 GLN A N 1
ATOM 700 C CA . GLN A 1 87 ? -2.820 -6.272 -2.931 1.00 97.69 87 GLN A CA 1
ATOM 701 C C . GLN A 1 87 ? -4.310 -6.226 -2.587 1.00 97.69 87 GLN A C 1
ATOM 703 O O . GLN A 1 87 ? -4.800 -7.085 -1.855 1.00 97.69 87 GLN A O 1
ATOM 708 N N . ALA A 1 88 ? -5.046 -5.258 -3.138 1.00 97.62 88 ALA A N 1
ATOM 709 C CA . ALA A 1 88 ? -6.477 -5.158 -2.909 1.00 97.62 88 ALA A CA 1
ATOM 710 C C . ALA A 1 88 ? -7.259 -6.297 -3.565 1.00 97.62 88 ALA A C 1
ATOM 712 O O . ALA A 1 88 ? -8.148 -6.856 -2.936 1.00 97.62 88 ALA A O 1
ATOM 713 N N . GLU A 1 89 ? -6.923 -6.678 -4.796 1.00 97.25 89 GLU A N 1
ATOM 714 C CA . GLU A 1 89 ? -7.584 -7.780 -5.504 1.00 97.25 89 GLU A CA 1
ATOM 715 C C . GLU A 1 89 ? -7.330 -9.134 -4.825 1.00 97.25 89 GLU A C 1
ATOM 717 O O . GLU A 1 89 ? -8.267 -9.921 -4.690 1.00 97.25 89 GLU A O 1
ATOM 722 N N . ALA A 1 90 ? -6.132 -9.353 -4.273 1.00 97.19 90 ALA A N 1
ATOM 723 C CA . ALA A 1 90 ? -5.849 -10.490 -3.398 1.00 97.19 90 ALA A CA 1
ATOM 724 C C . ALA A 1 90 ? -6.708 -10.481 -2.118 1.00 97.19 90 ALA A C 1
ATOM 726 O O . ALA A 1 90 ? -7.296 -11.500 -1.762 1.00 97.19 90 ALA A O 1
ATOM 727 N N . LEU A 1 91 ? -6.841 -9.335 -1.440 1.00 97.31 91 LEU A N 1
ATOM 728 C CA . LEU A 1 91 ? -7.685 -9.216 -0.242 1.00 97.31 91 LEU A CA 1
ATOM 729 C C . LEU A 1 91 ? -9.177 -9.443 -0.547 1.00 97.31 91 LEU A C 1
ATOM 731 O O . LEU A 1 91 ? -9.857 -10.113 0.229 1.00 97.31 91 LEU A O 1
ATOM 735 N N . LEU A 1 92 ? -9.678 -8.962 -1.691 1.00 97.19 92 LEU A N 1
ATOM 736 C CA . LEU A 1 92 ? -11.045 -9.248 -2.146 1.00 97.19 92 LEU A CA 1
ATOM 737 C C . LEU A 1 92 ? -11.258 -10.746 -2.418 1.00 97.19 92 LEU A C 1
ATOM 739 O O . LEU A 1 92 ? -12.294 -11.290 -2.043 1.00 97.19 92 LEU A O 1
ATOM 743 N N . ALA A 1 93 ? -10.274 -11.435 -3.008 1.00 96.75 93 ALA A N 1
ATOM 744 C CA . ALA A 1 93 ? -10.331 -12.886 -3.210 1.00 96.75 93 ALA A CA 1
ATOM 745 C C . ALA A 1 93 ? -10.366 -13.678 -1.885 1.00 96.75 93 ALA A C 1
ATOM 747 O O . ALA A 1 93 ? -10.921 -14.774 -1.843 1.00 96.75 93 ALA A O 1
ATOM 748 N N . MET A 1 94 ? -9.844 -13.102 -0.795 1.00 93.75 94 MET A N 1
ATOM 749 C CA . MET A 1 94 ? -9.934 -13.644 0.569 1.00 93.75 94 MET A CA 1
ATOM 750 C C . MET A 1 94 ? -11.256 -13.303 1.291 1.00 93.75 94 MET A C 1
ATOM 752 O O . MET A 1 94 ? -11.422 -13.666 2.455 1.00 93.75 94 MET A O 1
ATOM 756 N N . GLY A 1 95 ? -12.203 -12.628 0.627 1.00 93.88 95 GLY A N 1
ATOM 757 C CA . GLY A 1 95 ? -13.544 -12.342 1.155 1.00 93.88 95 GLY A CA 1
ATOM 758 C C . GLY A 1 95 ? -13.734 -10.965 1.803 1.00 93.88 95 GLY A C 1
ATOM 759 O O . GLY A 1 95 ? -14.795 -10.722 2.375 1.00 93.88 95 GLY A O 1
ATOM 760 N N . VAL A 1 96 ? -12.754 -10.059 1.706 1.00 96.12 96 VAL A N 1
ATOM 761 C CA . VAL A 1 96 ? -12.908 -8.649 2.121 1.00 96.12 96 VAL A CA 1
ATOM 762 C C . VAL A 1 96 ? -13.978 -7.956 1.261 1.00 96.12 96 VAL A C 1
ATOM 764 O O . VAL A 1 96 ? -14.078 -8.213 0.059 1.00 96.12 96 VAL A O 1
ATOM 767 N N . CYS A 1 97 ? -14.779 -7.060 1.847 1.00 93.94 97 CYS A N 1
ATOM 768 C CA . CYS A 1 97 ? -15.870 -6.374 1.150 1.00 93.94 97 CYS A CA 1
ATOM 769 C C . CYS A 1 97 ? -15.364 -5.555 -0.060 1.00 93.94 97 CYS A C 1
ATOM 771 O O . CYS A 1 97 ? -14.414 -4.788 0.096 1.00 93.94 97 CYS A O 1
ATOM 773 N N . PRO A 1 98 ? -16.019 -5.591 -1.242 1.00 95.06 98 PRO A N 1
ATOM 774 C CA . PRO A 1 98 ? -15.635 -4.789 -2.416 1.00 95.06 98 PRO A CA 1
ATOM 775 C C . PRO A 1 98 ? -15.424 -3.287 -2.154 1.00 95.06 98 PRO A C 1
ATOM 777 O O . PRO A 1 98 ? -14.512 -2.682 -2.722 1.00 95.06 98 PRO A O 1
ATOM 780 N N . GLN A 1 99 ? -16.190 -2.705 -1.221 1.00 94.56 99 GLN A N 1
ATOM 781 C CA . GLN A 1 99 ? -16.055 -1.306 -0.778 1.00 94.56 99 GLN A CA 1
ATOM 782 C C . GLN A 1 99 ? -14.636 -0.971 -0.278 1.00 94.56 99 GLN A C 1
ATOM 784 O O . GLN A 1 99 ? -14.196 0.178 -0.366 1.00 94.56 99 GLN A O 1
ATOM 789 N N . PHE A 1 100 ? -13.884 -1.968 0.205 1.00 96.31 100 PHE A N 1
ATOM 790 C CA . PHE A 1 100 ? -12.488 -1.822 0.616 1.00 96.31 100 PHE A CA 1
ATOM 791 C C . PHE A 1 100 ? -11.630 -1.237 -0.499 1.00 96.31 100 PHE A C 1
ATOM 793 O O . PHE A 1 100 ? -10.905 -0.269 -0.268 1.00 96.31 100 PHE A O 1
ATOM 800 N N . LYS A 1 101 ? -11.726 -1.804 -1.706 1.00 95.00 101 LYS A N 1
ATOM 801 C CA . LYS A 1 101 ? -10.901 -1.394 -2.842 1.00 95.00 101 LYS A CA 1
ATOM 802 C C . LYS A 1 101 ? -11.372 -0.051 -3.384 1.00 95.00 101 LYS A C 1
ATOM 804 O O . LYS A 1 101 ? -10.581 0.891 -3.460 1.00 95.00 101 LYS A O 1
ATOM 809 N N . ASP A 1 102 ? -12.651 0.028 -3.736 1.00 93.06 102 ASP A N 1
ATOM 810 C CA . ASP A 1 102 ? -13.158 1.080 -4.618 1.00 93.06 102 ASP A CA 1
ATOM 811 C C . ASP A 1 102 ? -13.541 2.365 -3.860 1.00 93.06 102 ASP A C 1
ATOM 813 O O . ASP A 1 102 ? -13.220 3.468 -4.319 1.00 93.06 102 ASP A O 1
ATOM 817 N N . ASP A 1 103 ? -14.117 2.240 -2.658 1.00 93.75 103 ASP A N 1
ATOM 818 C CA . ASP A 1 103 ? -14.590 3.382 -1.860 1.00 93.75 103 ASP A CA 1
ATOM 819 C C . ASP A 1 103 ? -13.576 3.853 -0.813 1.00 93.75 103 ASP A C 1
ATOM 821 O O . ASP A 1 103 ? -13.488 5.051 -0.533 1.00 93.75 103 ASP A O 1
ATOM 825 N N . VAL A 1 104 ? -12.798 2.946 -0.216 1.00 96.06 104 VAL A N 1
ATOM 826 C CA . VAL A 1 104 ? -11.931 3.287 0.924 1.00 96.06 104 VAL A CA 1
ATOM 827 C C . VAL A 1 104 ? -10.468 3.404 0.517 1.00 96.06 104 VAL A C 1
ATOM 829 O O . VAL A 1 104 ? -9.914 4.506 0.568 1.00 96.06 104 VAL A O 1
ATOM 832 N N . LEU A 1 105 ? -9.839 2.319 0.062 1.00 97.31 105 LEU A N 1
ATOM 833 C CA . LEU A 1 105 ? -8.427 2.315 -0.322 1.00 97.31 105 LEU A CA 1
ATOM 834 C C . LEU A 1 105 ? -8.162 3.280 -1.484 1.00 97.31 105 LEU A C 1
ATOM 836 O O . LEU A 1 105 ? -7.225 4.079 -1.412 1.00 97.31 105 LEU A O 1
ATOM 840 N N . CYS A 1 106 ? -9.014 3.282 -2.515 1.00 95.81 106 CYS A N 1
ATOM 841 C CA . CYS A 1 106 ? -8.868 4.199 -3.645 1.00 95.81 106 CYS A CA 1
ATOM 842 C C . CYS A 1 106 ? -8.961 5.674 -3.214 1.00 95.81 106 CYS A C 1
ATOM 844 O O . CYS A 1 106 ? -8.170 6.506 -3.665 1.00 95.81 106 CYS A O 1
ATOM 846 N N . ASN A 1 107 ? -9.863 6.017 -2.289 1.00 95.31 107 ASN A N 1
ATOM 847 C CA . ASN A 1 107 ? -9.975 7.384 -1.774 1.00 95.31 107 ASN A CA 1
ATOM 848 C C . ASN A 1 107 ? -8.812 7.767 -0.845 1.00 95.31 107 ASN A C 1
ATOM 850 O O . ASN A 1 107 ? -8.325 8.899 -0.928 1.00 95.31 107 ASN A O 1
ATOM 854 N N . MET A 1 108 ? -8.296 6.843 -0.027 1.00 96.56 108 MET A N 1
ATOM 855 C CA . MET A 1 108 ? -7.060 7.068 0.736 1.00 96.56 108 MET A CA 1
ATOM 856 C C . MET A 1 108 ? -5.855 7.294 -0.193 1.00 96.56 108 MET A C 1
ATOM 858 O O . MET A 1 108 ? -5.079 8.223 0.039 1.00 96.56 108 MET A O 1
ATOM 862 N N . TRP A 1 109 ? -5.733 6.523 -1.278 1.00 96.69 109 TRP A N 1
ATOM 863 C CA . TRP A 1 109 ? -4.678 6.675 -2.287 1.00 96.69 109 TRP A CA 1
ATOM 864 C C . TRP A 1 109 ? -4.775 8.003 -3.056 1.00 96.69 109 TRP A C 1
ATOM 866 O O . TRP A 1 109 ? -3.791 8.741 -3.134 1.00 96.69 109 TRP A O 1
ATOM 876 N N . ARG A 1 110 ? -5.967 8.389 -3.536 1.00 94.88 110 ARG A N 1
ATOM 877 C CA . ARG A 1 110 ? -6.204 9.711 -4.157 1.00 94.88 110 ARG A CA 1
ATOM 878 C C . ARG A 1 110 ? -5.812 10.853 -3.212 1.00 94.88 110 ARG A C 1
ATOM 880 O O . ARG A 1 110 ? -5.107 11.775 -3.621 1.00 94.88 110 ARG A O 1
ATOM 887 N N . LYS A 1 111 ? -6.216 10.774 -1.937 1.00 93.88 111 LYS A N 1
ATOM 888 C CA . LYS A 1 111 ? -5.891 11.776 -0.904 1.00 93.88 111 LYS A CA 1
ATOM 889 C C . LYS A 1 111 ? -4.387 11.830 -0.606 1.00 93.88 111 LYS A C 1
ATOM 891 O O . LYS A 1 111 ? -3.850 12.919 -0.400 1.00 93.88 111 LYS A O 1
ATOM 896 N N . TYR A 1 112 ? -3.701 10.684 -0.621 1.00 94.88 112 TYR A N 1
ATOM 897 C CA . TYR A 1 112 ? -2.243 10.603 -0.504 1.00 94.88 112 TYR A CA 1
ATOM 898 C C . TYR A 1 112 ? -1.539 11.300 -1.680 1.00 94.88 112 TYR A C 1
ATOM 900 O O . TYR A 1 112 ? -0.668 12.143 -1.456 1.00 94.88 112 TYR A O 1
ATOM 908 N N . LEU A 1 113 ? -1.931 11.003 -2.923 1.00 92.81 113 LEU A N 1
ATOM 909 C CA . LEU A 1 113 ? -1.340 11.602 -4.126 1.00 92.81 113 LEU A CA 1
ATOM 910 C C . LEU A 1 113 ? -1.512 13.128 -4.159 1.00 92.81 113 LEU A C 1
ATOM 912 O O . LEU A 1 113 ? -0.540 13.848 -4.400 1.00 92.81 113 LEU A O 1
ATOM 916 N N . GLN A 1 114 ? -2.710 13.614 -3.816 1.00 90.44 114 GLN A N 1
ATOM 917 C CA . GLN A 1 114 ? -3.004 15.047 -3.707 1.00 90.44 114 GLN A CA 1
ATOM 918 C C . GLN A 1 114 ? -2.136 15.737 -2.649 1.00 90.44 114 GLN A C 1
ATOM 920 O O . GLN A 1 114 ? -1.541 16.783 -2.912 1.00 90.44 114 GLN A O 1
ATOM 925 N N . LYS A 1 115 ? -2.038 15.165 -1.442 1.00 90.25 115 LYS A N 1
ATOM 926 C CA . LYS A 1 115 ? -1.231 15.757 -0.363 1.00 90.25 115 LYS A CA 1
ATOM 927 C C . LYS A 1 115 ? 0.267 15.707 -0.649 1.00 90.25 115 LYS A C 1
ATOM 929 O O . LYS A 1 115 ? 0.973 16.649 -0.296 1.00 90.25 115 LYS A O 1
ATOM 934 N N . SER A 1 116 ? 0.738 14.653 -1.309 1.00 87.88 116 SER A N 1
ATOM 935 C CA . SER A 1 116 ? 2.156 14.483 -1.639 1.00 87.88 116 SER A CA 1
ATOM 936 C C . SER A 1 116 ? 2.593 15.223 -2.901 1.00 87.88 116 SER A C 1
ATOM 938 O O . SER A 1 116 ? 3.783 15.236 -3.179 1.00 87.88 116 SER A O 1
ATOM 940 N N . GLN A 1 117 ? 1.677 15.869 -3.638 1.00 84.50 117 GLN A N 1
ATOM 941 C CA . GLN A 1 117 ? 1.958 16.551 -4.915 1.00 84.50 117 GLN A CA 1
ATOM 942 C C . GLN A 1 117 ? 2.542 15.617 -5.997 1.00 84.50 117 GLN A C 1
ATOM 944 O O . GLN A 1 117 ? 3.234 16.065 -6.911 1.00 84.50 117 GLN A O 1
ATOM 949 N N . GLN A 1 118 ? 2.253 14.316 -5.906 1.00 82.38 118 GLN A N 1
ATOM 950 C CA . GLN A 1 118 ? 2.699 13.301 -6.873 1.00 82.38 118 GLN A CA 1
ATOM 951 C C . GLN A 1 118 ? 1.612 12.928 -7.893 1.00 82.38 118 GLN A C 1
ATOM 953 O O . GLN A 1 118 ? 1.903 12.300 -8.904 1.00 82.38 118 GLN A O 1
ATOM 958 N N . GLY A 1 119 ? 0.360 13.330 -7.661 1.00 79.38 119 GLY A N 1
ATOM 959 C CA . GLY A 1 119 ? -0.739 13.140 -8.605 1.00 79.38 119 GLY A CA 1
ATOM 960 C C . GLY A 1 119 ? -1.966 13.958 -8.212 1.00 79.38 119 GLY A C 1
ATOM 961 O O . GLY A 1 119 ? -2.137 14.307 -7.047 1.00 79.38 119 GLY A O 1
ATOM 962 N N . TYR A 1 120 ? -2.830 14.266 -9.183 1.00 71.19 120 TYR A N 1
ATOM 963 C CA . TYR A 1 120 ? -4.031 15.097 -8.992 1.00 71.19 120 TYR A CA 1
ATOM 964 C C . TYR A 1 120 ? -3.759 16.516 -8.444 1.00 71.19 120 TYR A C 1
ATOM 966 O O . TYR A 1 120 ? -4.598 17.076 -7.735 1.00 71.19 120 TYR A O 1
ATOM 974 N N . THR A 1 121 ? -2.610 17.125 -8.765 1.00 65.38 121 THR A N 1
ATOM 975 C CA . THR A 1 121 ? -2.283 18.503 -8.352 1.00 65.38 121 THR A CA 1
ATOM 976 C C . THR A 1 121 ? -1.825 19.381 -9.515 1.00 65.38 121 THR A C 1
ATOM 978 O O . THR A 1 121 ? -1.407 18.898 -10.563 1.00 65.38 121 THR A O 1
ATOM 981 N N . ARG A 1 122 ? -1.924 20.706 -9.329 1.00 57.78 122 ARG A N 1
ATOM 982 C CA . ARG A 1 122 ? -1.523 21.715 -10.328 1.00 57.78 122 ARG A CA 1
ATOM 983 C C . ARG A 1 122 ? -0.007 21.883 -10.464 1.00 57.78 122 ARG A C 1
ATOM 985 O O . ARG A 1 122 ? 0.453 22.320 -11.509 1.00 57.78 122 ARG A O 1
ATOM 992 N N . ASN A 1 123 ? 0.744 21.562 -9.411 1.00 62.28 123 ASN A N 1
ATOM 993 C CA . ASN A 1 123 ? 2.196 21.711 -9.338 1.00 62.28 123 ASN A CA 1
ATOM 994 C C . ASN A 1 123 ? 2.827 20.359 -8.961 1.00 62.28 123 ASN A C 1
ATOM 996 O O . ASN A 1 123 ? 3.274 20.203 -7.823 1.00 62.28 123 ASN A O 1
ATOM 1000 N N . PRO A 1 124 ? 2.834 19.372 -9.875 1.00 67.75 124 PRO A N 1
ATOM 1001 C CA . PRO A 1 124 ? 3.427 18.071 -9.601 1.00 67.75 124 PRO A CA 1
ATOM 1002 C C . PRO A 1 124 ? 4.932 18.188 -9.326 1.00 67.75 124 PRO A C 1
ATOM 1004 O O . PRO A 1 124 ? 5.629 19.045 -9.884 1.00 67.75 124 PRO A O 1
ATOM 1007 N N . ILE A 1 125 ? 5.449 17.299 -8.479 1.00 65.44 125 ILE A N 1
ATOM 1008 C CA . ILE A 1 125 ? 6.887 17.188 -8.212 1.00 65.44 125 ILE A CA 1
ATOM 1009 C C . ILE A 1 125 ? 7.561 16.592 -9.454 1.00 65.44 125 ILE A C 1
ATOM 1011 O O . ILE A 1 125 ? 7.575 15.384 -9.652 1.00 65.44 125 ILE A O 1
ATOM 1015 N N . HIS A 1 126 ? 8.110 17.446 -10.315 1.00 57.69 126 HIS A N 1
ATOM 1016 C CA . HIS A 1 126 ? 8.917 17.028 -11.464 1.00 57.69 126 HIS A CA 1
ATOM 1017 C C . HIS A 1 126 ? 10.410 17.142 -11.152 1.00 57.69 126 HIS A C 1
ATOM 1019 O O . HIS A 1 126 ? 10.875 18.177 -10.661 1.00 57.69 126 HIS A O 1
ATOM 1025 N N . ALA A 1 127 ? 11.176 16.108 -11.514 1.00 49.31 127 ALA A N 1
ATOM 1026 C CA . ALA A 1 127 ? 12.619 16.017 -11.270 1.00 49.31 127 ALA A CA 1
ATOM 1027 C C . ALA A 1 127 ? 13.421 17.206 -11.850 1.00 49.31 127 ALA A C 1
ATOM 1029 O O . ALA A 1 127 ? 14.450 17.594 -11.300 1.00 49.31 127 ALA A O 1
ATOM 1030 N N . GLY A 1 128 ? 12.914 17.851 -12.908 1.00 46.47 128 GLY A N 1
ATOM 1031 C CA . GLY A 1 128 ? 13.576 18.967 -13.593 1.00 46.47 128 GLY A CA 1
ATOM 1032 C C . GLY A 1 128 ? 13.752 20.266 -12.789 1.00 46.47 128 GLY A C 1
ATOM 1033 O O . GLY A 1 128 ? 14.553 21.107 -13.195 1.00 46.47 128 GLY A O 1
ATOM 1034 N N . LYS A 1 129 ? 13.061 20.463 -11.653 1.00 44.16 129 LYS A N 1
ATOM 1035 C CA . LYS A 1 129 ? 13.174 21.709 -10.856 1.00 44.16 129 LYS A CA 1
ATOM 1036 C C . LYS A 1 129 ? 14.360 21.753 -9.881 1.00 44.16 129 LYS A C 1
ATOM 1038 O O . LYS A 1 129 ? 14.567 22.779 -9.244 1.00 44.16 129 LYS A O 1
ATOM 1043 N N . PHE A 1 130 ? 15.170 20.694 -9.797 1.00 39.62 130 PHE A N 1
ATOM 1044 C CA . PHE A 1 130 ? 16.394 20.663 -8.980 1.00 39.62 130 PHE A CA 1
ATOM 1045 C C . PHE A 1 130 ? 17.680 21.048 -9.741 1.00 39.62 130 PHE A C 1
ATOM 1047 O O . PHE A 1 130 ? 18.784 20.763 -9.273 1.00 39.62 130 PHE A O 1
ATOM 1054 N N . ARG A 1 131 ? 17.580 21.762 -10.876 1.00 32.56 131 ARG A N 1
ATOM 1055 C CA . ARG A 1 131 ? 18.737 22.525 -11.372 1.00 32.56 131 ARG A CA 1
ATOM 1056 C C . ARG A 1 131 ? 19.059 23.634 -10.373 1.00 32.56 131 ARG A C 1
ATOM 1058 O O . ARG A 1 131 ? 18.259 24.538 -10.157 1.00 32.56 131 ARG A O 1
ATOM 1065 N N . VAL A 1 132 ? 20.238 23.518 -9.765 1.00 35.03 132 VAL A N 1
ATOM 1066 C CA . VAL A 1 132 ? 20.809 24.474 -8.812 1.00 35.03 132 VAL A CA 1
ATOM 1067 C C . VAL A 1 132 ? 20.702 25.890 -9.376 1.00 35.03 132 VAL A C 1
ATOM 1069 O O . VAL A 1 132 ? 21.274 26.182 -10.423 1.00 35.03 132 VAL A O 1
ATOM 1072 N N . SER A 1 133 ? 19.996 26.768 -8.660 1.00 33.00 133 SER A N 1
ATOM 1073 C CA . SER A 1 133 ? 20.016 28.209 -8.919 1.00 33.00 133 SER A CA 1
ATOM 1074 C C . SER A 1 133 ? 21.356 28.775 -8.452 1.00 33.00 133 SER A C 1
ATOM 1076 O O . SER A 1 133 ? 21.456 29.348 -7.367 1.00 33.00 133 SER A O 1
ATOM 1078 N N . LEU A 1 134 ? 22.403 28.564 -9.250 1.00 34.31 134 LEU A N 1
ATOM 1079 C CA . LEU A 1 134 ? 23.693 29.206 -9.045 1.00 34.31 134 LEU A CA 1
ATOM 1080 C C . LEU A 1 134 ? 23.619 30.618 -9.639 1.00 34.31 134 LEU A C 1
ATOM 1082 O O . LEU A 1 134 ? 23.629 30.767 -10.854 1.00 34.31 134 LEU A O 1
ATOM 1086 N N . ALA A 1 135 ? 23.462 31.588 -8.736 1.00 33.69 135 ALA A N 1
ATOM 1087 C CA . ALA A 1 135 ? 23.590 33.042 -8.867 1.00 33.69 135 ALA A CA 1
ATOM 1088 C C . ALA A 1 135 ? 23.549 33.685 -10.274 1.00 33.69 135 ALA A C 1
ATOM 1090 O O . ALA A 1 135 ? 24.435 33.498 -11.104 1.00 33.69 135 ALA A O 1
ATOM 1091 N N . SER A 1 136 ? 22.621 34.630 -10.434 1.00 29.53 136 SER A N 1
ATOM 1092 C CA . SER A 1 136 ? 22.945 35.906 -11.075 1.00 29.53 136 SER A CA 1
ATOM 1093 C C . SER A 1 136 ? 22.614 37.001 -10.070 1.00 29.53 136 SER A C 1
ATOM 1095 O O . SER A 1 136 ? 21.464 37.097 -9.639 1.00 29.53 136 SER A O 1
ATOM 1097 N N . ASP A 1 137 ? 23.616 37.777 -9.665 1.00 31.52 137 ASP A N 1
ATOM 1098 C CA . ASP A 1 137 ? 23.452 38.843 -8.680 1.00 31.52 137 ASP A CA 1
ATOM 1099 C C . ASP A 1 137 ? 22.518 39.949 -9.184 1.00 31.52 137 ASP A C 1
ATOM 1101 O O . ASP A 1 137 ? 22.537 40.338 -10.355 1.00 31.52 137 ASP A O 1
ATOM 1105 N N . SER A 1 138 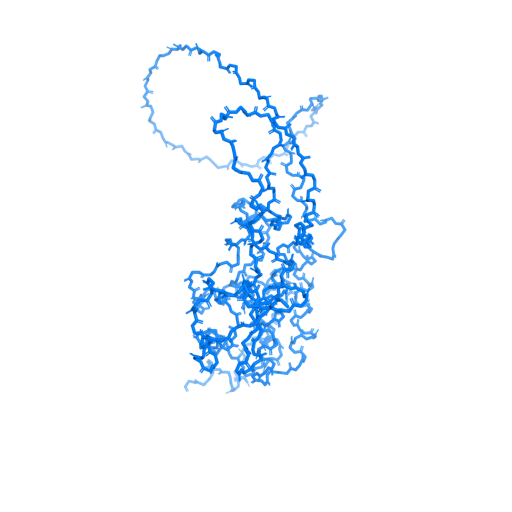? 21.719 40.494 -8.272 1.00 34.28 138 SER A N 1
ATOM 1106 C CA . SER A 1 138 ? 21.166 41.846 -8.358 1.00 34.28 138 SER A CA 1
ATOM 1107 C C . SER A 1 138 ? 20.885 42.332 -6.941 1.00 34.28 138 SER A C 1
ATOM 1109 O O . SER A 1 138 ? 20.180 41.681 -6.171 1.00 34.28 138 SER A O 1
ATOM 1111 N N . GLU A 1 139 ? 21.521 43.441 -6.583 1.00 35.81 139 GLU A N 1
ATOM 1112 C CA . GLU A 1 139 ? 21.646 43.917 -5.209 1.00 35.81 139 GLU A CA 1
ATOM 1113 C C . GLU A 1 139 ? 20.377 44.630 -4.718 1.00 35.81 139 GLU A C 1
ATOM 1115 O O . GLU A 1 139 ? 19.914 45.571 -5.359 1.00 35.81 139 GLU A O 1
ATOM 1120 N N . SER A 1 140 ? 19.872 44.259 -3.534 1.00 31.31 140 SER A N 1
ATOM 1121 C CA . SER A 1 140 ? 19.135 45.175 -2.644 1.00 31.31 140 SER A CA 1
ATOM 1122 C C . SER A 1 140 ? 18.922 44.577 -1.242 1.00 31.31 140 SER A C 1
ATOM 1124 O O . SER A 1 140 ? 18.367 43.489 -1.102 1.00 31.31 140 SER A O 1
ATOM 1126 N N . VAL A 1 141 ? 19.316 45.331 -0.216 1.00 33.59 141 VAL A N 1
ATOM 1127 C CA . VAL A 1 141 ? 19.114 45.150 1.247 1.00 33.59 141 VAL A CA 1
ATOM 1128 C C . VAL A 1 141 ? 18.685 46.558 1.753 1.00 33.59 141 VAL A C 1
ATOM 1130 O O . VAL A 1 141 ? 19.077 47.506 1.060 1.00 33.59 141 VAL A O 1
ATOM 1133 N N . PRO A 1 142 ? 17.930 46.808 2.862 1.00 43.22 142 PRO A N 1
ATOM 1134 C CA . PRO A 1 142 ? 17.707 46.030 4.103 1.00 43.22 142 PRO A CA 1
ATOM 1135 C C . PRO A 1 142 ? 16.184 45.924 4.486 1.00 43.22 142 PRO A C 1
ATOM 1137 O O . PRO A 1 142 ? 15.368 45.985 3.575 1.00 43.22 142 PRO A O 1
ATOM 1140 N N . GLU A 1 143 ? 15.657 45.679 5.707 1.00 29.08 143 GLU A N 1
ATOM 1141 C CA . GLU A 1 143 ? 16.168 45.619 7.099 1.00 29.08 143 GLU A CA 1
ATOM 1142 C C . GLU A 1 143 ? 15.494 44.541 7.998 1.00 29.08 143 GLU A C 1
ATOM 1144 O O . GLU A 1 143 ? 14.276 44.399 8.006 1.00 29.08 143 GLU A O 1
ATOM 1149 N N . SER A 1 144 ? 16.287 43.988 8.932 1.00 31.47 144 SER A N 1
ATOM 1150 C CA . SER A 1 144 ? 15.947 43.727 10.358 1.00 31.47 144 SER A CA 1
ATOM 1151 C C . SER A 1 144 ? 15.019 42.576 10.836 1.00 31.47 144 SER A C 1
ATOM 1153 O O . SER A 1 144 ? 14.080 42.154 10.176 1.00 31.47 144 SER A O 1
ATOM 1155 N N . VAL A 1 145 ? 15.321 42.168 12.088 1.00 31.48 145 VAL A N 1
ATOM 1156 C CA . VAL A 1 145 ? 14.625 41.313 13.092 1.00 31.48 145 VAL A CA 1
ATOM 1157 C C . VAL A 1 145 ? 14.354 39.824 12.763 1.00 31.48 145 VAL A C 1
ATOM 1159 O O . VAL A 1 145 ? 13.722 39.496 11.772 1.00 31.48 145 VAL A O 1
ATOM 1162 N N . GLY A 1 146 ? 14.738 38.840 13.594 1.00 27.47 146 GLY A N 1
ATOM 1163 C CA . GLY A 1 146 ? 15.634 38.838 14.766 1.00 27.47 146 GLY A CA 1
ATOM 1164 C C . GLY A 1 146 ? 15.542 37.530 15.587 1.00 27.47 146 GLY A C 1
ATOM 1165 O O . GLY A 1 146 ? 14.464 36.955 15.637 1.00 27.47 146 GLY A O 1
ATOM 1166 N N . LEU A 1 147 ? 16.639 37.143 16.272 1.00 29.17 147 LEU A N 1
ATOM 1167 C CA . LEU A 1 147 ? 16.733 36.185 17.411 1.00 29.17 147 LEU A CA 1
ATOM 1168 C C . LEU A 1 147 ? 16.296 34.705 17.157 1.00 29.17 147 LEU A C 1
ATOM 1170 O O . LEU A 1 147 ? 15.300 34.443 16.500 1.00 29.17 147 LEU A O 1
ATOM 1174 N N . SER A 1 148 ? 16.965 33.641 17.634 1.00 32.94 148 SER A N 1
ATOM 1175 C CA . SER A 1 148 ? 18.068 33.479 18.605 1.00 32.94 148 SER A CA 1
ATOM 1176 C C . SER A 1 148 ? 19.004 32.310 18.241 1.00 32.94 148 SER A C 1
ATOM 1178 O O . SER A 1 148 ? 18.640 31.409 17.487 1.00 32.94 148 SER A O 1
ATOM 1180 N N . GLU A 1 149 ? 20.194 32.305 18.846 1.00 29.25 149 GLU A N 1
ATOM 1181 C CA . GLU A 1 149 ? 21.194 31.228 18.805 1.00 29.25 149 GLU A CA 1
ATOM 1182 C C . GLU A 1 149 ? 20.769 29.942 19.543 1.00 29.25 149 GLU A C 1
ATOM 1184 O O . GLU A 1 149 ? 20.019 30.000 20.516 1.00 29.25 149 GLU A O 1
ATOM 1189 N N . VAL A 1 150 ? 21.416 28.818 19.202 1.00 33.25 150 VAL A N 1
ATOM 1190 C CA . VAL A 1 150 ? 22.074 27.957 20.208 1.00 33.25 150 VAL A CA 1
ATOM 1191 C C . VAL A 1 150 ? 23.412 27.446 19.660 1.00 33.25 150 VAL A C 1
ATOM 1193 O O . VAL A 1 150 ? 23.458 26.719 18.670 1.00 33.25 150 VAL A O 1
ATOM 1196 N N . SER A 1 151 ? 24.503 27.827 20.322 1.00 28.55 151 SER A N 1
ATOM 1197 C CA . SER A 1 151 ? 25.867 27.369 20.030 1.00 28.55 151 SER A CA 1
ATOM 1198 C C . SER A 1 151 ? 26.219 26.116 20.836 1.00 28.55 151 SER A C 1
ATOM 1200 O O . SER A 1 151 ? 25.884 26.038 22.015 1.00 28.55 151 SER A O 1
ATOM 1202 N N . LEU A 1 152 ? 26.990 25.192 20.251 1.00 29.25 152 LEU A N 1
ATOM 1203 C CA . LEU A 1 152 ? 27.867 24.280 20.997 1.00 29.25 152 LEU A CA 1
ATOM 1204 C C . LEU A 1 152 ? 29.203 24.123 20.257 1.00 29.25 152 LEU A C 1
ATOM 1206 O O . LEU A 1 152 ? 29.234 23.801 19.071 1.00 29.25 152 LEU A O 1
ATOM 1210 N N . LEU A 1 153 ? 30.297 24.368 20.982 1.00 32.03 153 LEU A N 1
ATOM 1211 C CA . LEU A 1 153 ? 31.682 24.357 20.507 1.00 32.03 153 LEU A CA 1
ATOM 1212 C C . LEU A 1 153 ? 32.474 23.222 21.170 1.00 32.03 153 LEU A C 1
ATOM 1214 O O . LEU A 1 153 ? 32.325 23.018 22.373 1.00 32.03 153 LEU A O 1
ATOM 1218 N N . SER A 1 154 ? 33.336 22.557 20.394 1.00 31.62 154 SER A N 1
ATOM 1219 C CA . SER A 1 154 ? 34.701 22.068 20.718 1.00 31.62 154 SER A CA 1
ATOM 1220 C C . SER A 1 154 ? 35.102 21.007 19.681 1.00 31.62 154 SER A C 1
ATOM 1222 O O . SER A 1 154 ? 34.262 20.195 19.307 1.00 31.62 154 SER A O 1
ATOM 1224 N N . GLY A 1 155 ? 36.341 20.903 19.197 1.00 26.33 155 GLY A N 1
ATOM 1225 C CA . GLY A 1 155 ? 37.567 21.667 19.468 1.00 26.33 155 GLY A CA 1
ATOM 1226 C C . GLY A 1 155 ? 38.804 20.829 19.076 1.00 26.33 155 GLY A C 1
ATOM 1227 O O . GLY A 1 155 ? 38.668 19.614 18.941 1.00 26.33 155 GLY A O 1
ATOM 1228 N N . SER A 1 156 ? 39.979 21.466 18.943 1.00 31.59 156 SER A N 1
ATOM 1229 C CA . SER A 1 156 ? 41.328 20.866 18.768 1.00 31.59 156 SER A CA 1
ATOM 1230 C C . SER A 1 156 ? 41.902 20.694 17.346 1.00 31.59 156 SER A C 1
ATOM 1232 O O . SER A 1 156 ? 41.952 19.601 16.789 1.00 31.59 156 SER A O 1
ATOM 1234 N N . GLU A 1 157 ? 42.408 21.812 16.823 1.00 27.91 157 GLU A N 1
ATOM 1235 C CA . GLU A 1 157 ? 43.779 22.076 16.318 1.00 27.91 157 GLU A CA 1
ATOM 1236 C C . GLU A 1 157 ? 44.669 20.933 15.765 1.00 27.91 157 GLU A C 1
ATOM 1238 O O . GLU A 1 157 ? 45.037 20.010 16.493 1.00 27.91 157 GLU A O 1
ATOM 1243 N N . ALA A 1 158 ? 45.215 21.142 14.554 1.00 32.91 158 ALA A N 1
ATOM 1244 C CA . ALA A 1 158 ? 46.628 20.891 14.207 1.00 32.91 158 ALA A CA 1
ATOM 1245 C C . ALA A 1 158 ? 47.047 21.703 12.951 1.00 32.91 158 ALA A C 1
ATOM 1247 O O . ALA A 1 158 ? 46.214 22.005 12.099 1.00 32.91 158 ALA A O 1
ATOM 1248 N N . ASP A 1 159 ? 48.329 22.070 12.871 1.00 28.53 159 ASP A N 1
ATOM 1249 C CA . ASP A 1 159 ? 48.931 23.084 11.974 1.00 28.53 159 ASP A CA 1
ATOM 1250 C C . ASP A 1 159 ? 49.553 22.494 10.673 1.00 28.53 159 ASP A C 1
ATOM 1252 O O . ASP A 1 159 ? 49.771 21.283 10.606 1.00 28.53 159 ASP A O 1
ATOM 1256 N N . GLY A 1 160 ? 49.877 23.314 9.652 1.00 28.47 160 GLY A N 1
ATOM 1257 C CA . GLY A 1 160 ? 50.686 22.858 8.493 1.00 28.47 160 GLY A CA 1
ATOM 1258 C C . GLY A 1 160 ? 50.500 23.532 7.113 1.00 28.47 160 GLY A C 1
ATOM 1259 O O . GLY A 1 160 ? 49.845 22.993 6.229 1.00 28.47 160 GLY A O 1
ATOM 1260 N N . GLU A 1 161 ? 51.152 24.680 6.918 1.00 26.95 161 GLU A N 1
ATOM 1261 C CA . GLU A 1 161 ? 51.668 25.322 5.680 1.00 26.95 161 GLU A CA 1
ATOM 1262 C C . GLU A 1 161 ? 51.292 24.905 4.218 1.00 26.95 161 GLU A C 1
ATOM 1264 O O . GLU A 1 161 ? 51.581 23.826 3.716 1.00 26.95 161 GLU A O 1
ATOM 1269 N N . ARG A 1 162 ? 50.864 25.943 3.469 1.00 30.30 162 ARG A N 1
ATOM 1270 C CA . ARG A 1 162 ? 51.251 26.381 2.095 1.00 30.30 162 ARG A CA 1
ATOM 1271 C C . ARG A 1 162 ? 51.376 25.412 0.886 1.00 30.30 162 ARG A C 1
ATOM 1273 O O . ARG A 1 162 ? 52.339 24.681 0.715 1.00 30.30 162 ARG A O 1
ATOM 1280 N N . ALA A 1 163 ? 50.581 25.791 -0.128 1.00 27.81 163 ALA A N 1
ATOM 1281 C CA . ALA A 1 163 ? 50.925 25.923 -1.558 1.00 27.81 163 ALA A CA 1
ATOM 1282 C C . ALA A 1 163 ? 51.101 24.666 -2.443 1.00 27.81 163 ALA A C 1
ATOM 1284 O O . ALA A 1 163 ? 52.169 24.068 -2.499 1.00 27.81 163 ALA A O 1
ATOM 1285 N N . SER A 1 164 ? 50.141 24.448 -3.357 1.00 30.34 164 SER A N 1
ATOM 1286 C CA . SER A 1 164 ? 50.329 24.696 -4.809 1.00 30.34 164 SER A CA 1
ATOM 1287 C C . SER A 1 164 ? 49.088 24.321 -5.636 1.00 30.34 164 SER A C 1
ATOM 1289 O O . SER A 1 164 ? 48.472 23.282 -5.419 1.00 30.34 164 SER A O 1
ATOM 1291 N N . ARG A 1 165 ? 48.741 25.143 -6.638 1.00 35.50 165 ARG A N 1
ATOM 1292 C CA . ARG A 1 165 ? 47.823 24.747 -7.726 1.00 35.50 165 ARG A CA 1
ATOM 1293 C C . ARG A 1 165 ? 48.522 23.734 -8.642 1.00 35.50 165 ARG A C 1
ATOM 1295 O O . ARG A 1 165 ? 49.702 23.917 -8.933 1.00 35.50 165 ARG A O 1
ATOM 1302 N N . PRO A 1 166 ? 47.765 22.805 -9.241 1.00 31.91 166 PRO A N 1
ATOM 1303 C CA . PRO A 1 166 ? 47.842 22.717 -10.698 1.00 31.91 166 PRO A CA 1
ATOM 1304 C C . PRO A 1 166 ? 46.461 22.727 -11.364 1.00 31.91 166 PRO A C 1
ATOM 1306 O O . PRO A 1 166 ? 45.526 22.040 -10.958 1.00 31.91 166 PRO A O 1
ATOM 1309 N N . SER A 1 167 ? 46.353 23.509 -12.436 1.00 31.77 167 SER A N 1
ATOM 1310 C CA . SER A 1 167 ? 45.202 23.511 -13.336 1.00 31.77 167 SER A CA 1
ATOM 1311 C C . SER A 1 167 ? 45.052 22.145 -14.009 1.00 31.77 167 SER A C 1
ATOM 1313 O O . SER A 1 167 ? 46.006 21.656 -14.606 1.00 31.77 167 SER A O 1
ATOM 1315 N N . SER A 1 168 ? 43.852 21.564 -13.986 1.00 31.23 168 SER A N 1
ATOM 1316 C CA . SER A 1 168 ? 43.501 20.407 -14.819 1.00 31.23 168 SER A CA 1
ATOM 1317 C C . SER A 1 168 ? 42.352 20.791 -15.741 1.00 31.23 168 SER A C 1
ATOM 1319 O O . SER A 1 168 ? 41.227 20.994 -15.293 1.00 31.23 168 SER A O 1
ATOM 1321 N N . ALA A 1 169 ? 42.653 20.941 -17.030 1.00 34.12 169 ALA A N 1
ATOM 1322 C CA . ALA A 1 169 ? 41.652 21.223 -18.048 1.00 34.12 169 ALA A CA 1
ATOM 1323 C C . ALA A 1 169 ? 40.860 19.947 -18.368 1.00 34.12 169 ALA A C 1
ATOM 1325 O O . ALA A 1 169 ? 41.418 18.988 -18.898 1.00 34.12 169 ALA A O 1
ATOM 1326 N N . SER A 1 170 ? 39.558 19.942 -18.088 1.00 30.06 170 SER A N 1
ATOM 1327 C CA . SER A 1 170 ? 38.631 18.890 -18.516 1.00 30.06 170 SER A CA 1
ATOM 1328 C C . SER A 1 170 ? 37.814 19.363 -19.720 1.00 30.06 170 SER A C 1
ATOM 1330 O O . SER A 1 170 ? 36.682 19.831 -19.604 1.00 30.06 170 SER A O 1
ATOM 1332 N N . GLY A 1 171 ? 38.401 19.229 -20.911 1.00 29.88 171 GLY A N 1
ATOM 1333 C CA . GLY A 1 171 ? 37.650 19.345 -22.158 1.00 29.88 171 GLY A CA 1
ATOM 1334 C C . GLY A 1 171 ? 36.705 18.154 -22.303 1.00 29.88 171 GLY A C 1
ATOM 1335 O O . GLY A 1 171 ? 37.145 17.064 -22.662 1.00 29.88 171 GLY A O 1
ATOM 1336 N N . TYR A 1 172 ? 35.415 18.344 -22.025 1.00 35.31 172 TYR A N 1
ATOM 1337 C CA . TYR A 1 172 ? 34.410 17.323 -22.304 1.00 35.31 172 TYR A CA 1
ATOM 1338 C C . TYR A 1 172 ? 34.068 17.346 -23.800 1.00 35.31 172 TYR A C 1
ATOM 1340 O O . TYR A 1 172 ? 33.398 18.251 -24.292 1.00 35.31 172 TYR A O 1
ATOM 1348 N N . SER A 1 173 ? 34.524 16.335 -24.542 1.00 34.31 173 SER A N 1
ATOM 1349 C CA . SER A 1 173 ? 33.906 16.016 -25.831 1.00 34.31 173 SER A CA 1
ATOM 1350 C C . SER A 1 173 ? 32.606 15.274 -25.551 1.00 34.31 173 SER A C 1
ATOM 1352 O O . SER A 1 173 ? 32.614 14.166 -25.019 1.00 34.31 173 SER A O 1
ATOM 1354 N N . SER A 1 174 ? 31.484 15.916 -25.866 1.00 48.38 174 SER A N 1
ATOM 1355 C CA . SER A 1 174 ? 30.153 15.324 -25.757 1.00 48.38 174 SER A CA 1
ATOM 1356 C C . SER A 1 174 ? 29.889 14.404 -26.950 1.00 48.38 174 SER A C 1
ATOM 1358 O O . SER A 1 174 ? 29.220 14.818 -27.896 1.00 48.38 174 SER A O 1
ATOM 1360 N N . ASP A 1 175 ? 30.368 13.160 -26.893 1.00 34.41 175 ASP A N 1
ATOM 1361 C CA . ASP A 1 175 ? 29.907 12.109 -27.806 1.00 34.41 175 ASP A CA 1
ATOM 1362 C C . ASP A 1 175 ? 28.750 11.328 -27.168 1.00 34.41 175 ASP A C 1
ATOM 1364 O O . ASP A 1 175 ? 28.899 10.615 -26.172 1.00 34.41 175 ASP A O 1
ATOM 1368 N N . GLY A 1 176 ? 27.550 11.536 -27.711 1.00 48.44 176 GLY A N 1
ATOM 1369 C CA . GLY A 1 176 ? 26.305 11.007 -27.166 1.00 48.44 176 GLY A CA 1
ATOM 1370 C C . GLY A 1 176 ? 26.035 9.576 -27.621 1.00 48.44 176 GLY A C 1
ATOM 1371 O O . GLY A 1 176 ? 25.573 9.364 -28.739 1.00 48.44 176 GLY A O 1
ATOM 1372 N N . ALA A 1 177 ? 26.254 8.606 -26.731 1.00 42.31 177 ALA A N 1
ATOM 1373 C CA . ALA A 1 177 ? 25.866 7.210 -26.948 1.00 42.31 177 ALA A CA 1
ATOM 1374 C C . ALA A 1 177 ? 25.518 6.459 -25.645 1.00 42.31 177 ALA A C 1
ATOM 1376 O O . ALA A 1 177 ? 25.862 5.289 -25.484 1.00 42.31 177 ALA A O 1
ATOM 1377 N N . SER A 1 178 ? 24.805 7.093 -24.706 1.00 35.56 178 SER A N 1
ATOM 1378 C CA . SER A 1 178 ? 24.084 6.323 -23.687 1.00 35.56 178 SER A CA 1
ATOM 1379 C C . SER A 1 178 ? 22.819 5.729 -24.311 1.00 35.56 178 SER A C 1
ATOM 1381 O O . SER A 1 178 ? 21.869 6.437 -24.640 1.00 35.56 178 SER A O 1
ATOM 1383 N N . SER A 1 179 ? 22.797 4.404 -24.458 1.00 38.81 179 SER A N 1
ATOM 1384 C CA . SER A 1 179 ? 21.559 3.648 -24.666 1.00 38.81 179 SER A CA 1
ATOM 1385 C C . SER A 1 179 ? 20.714 3.771 -23.397 1.00 38.81 179 SER A C 1
ATOM 1387 O O . SER A 1 179 ? 20.883 2.988 -22.464 1.00 38.81 179 SER A O 1
ATOM 1389 N N . VAL A 1 180 ? 19.861 4.796 -23.325 1.00 47.06 180 VAL A N 1
ATOM 1390 C CA . VAL A 1 180 ? 19.015 5.051 -22.153 1.00 47.06 180 VAL A CA 1
ATOM 1391 C C . VAL A 1 180 ? 17.915 3.992 -22.089 1.00 47.06 180 VAL A C 1
ATOM 1393 O O . VAL A 1 180 ? 16.867 4.125 -22.717 1.00 47.06 180 VAL A O 1
ATOM 1396 N N . CYS A 1 181 ? 18.159 2.935 -21.316 1.00 46.59 181 CYS A N 1
ATOM 1397 C CA . CYS A 1 181 ? 17.100 2.062 -20.824 1.00 46.59 181 CYS A CA 1
ATOM 1398 C C . CYS A 1 181 ? 16.180 2.911 -19.935 1.00 46.59 181 CYS A C 1
ATOM 1400 O O . CYS A 1 181 ? 16.629 3.453 -18.922 1.00 46.59 181 CYS A O 1
ATOM 1402 N N . SER A 1 182 ? 14.932 3.103 -20.359 1.00 54.78 182 SER A N 1
ATOM 1403 C CA . SER A 1 182 ? 14.050 4.111 -19.770 1.00 54.78 182 SER A CA 1
ATOM 1404 C C . SER A 1 182 ? 13.360 3.577 -18.514 1.00 54.78 182 SER A C 1
ATOM 1406 O O . SER A 1 182 ? 12.302 2.962 -18.598 1.00 54.78 182 SER A O 1
ATOM 1408 N N . GLY A 1 183 ? 13.978 3.799 -17.353 1.00 66.25 183 GLY A N 1
ATOM 1409 C CA . GLY A 1 183 ? 13.317 3.640 -16.053 1.00 66.25 183 GLY A CA 1
ATOM 1410 C C . GLY A 1 183 ? 12.360 4.797 -15.735 1.00 66.25 183 GLY A C 1
ATOM 1411 O O . GLY A 1 183 ? 12.153 5.699 -16.551 1.00 66.25 183 GLY A O 1
ATOM 1412 N N . SER A 1 184 ? 11.807 4.794 -14.522 1.00 75.94 184 SER A N 1
ATOM 1413 C CA . SER A 1 184 ? 10.844 5.802 -14.052 1.00 75.94 184 SER A CA 1
ATOM 1414 C C . SER A 1 184 ? 11.367 7.241 -14.139 1.00 75.94 184 SER A C 1
ATOM 1416 O O . SER A 1 184 ? 12.458 7.539 -13.639 1.00 75.94 184 SER A O 1
ATOM 1418 N N . GLN A 1 185 ? 10.552 8.173 -14.652 1.00 75.69 185 GLN A N 1
ATOM 1419 C CA . GLN A 1 185 ? 10.948 9.584 -14.850 1.00 75.69 185 GLN A CA 1
ATOM 1420 C C . GLN A 1 185 ? 11.366 10.313 -13.558 1.00 75.69 185 GLN A C 1
ATOM 1422 O O . GLN A 1 185 ? 12.148 11.265 -13.580 1.00 75.69 185 GLN A O 1
ATOM 1427 N N . ASP A 1 186 ? 10.815 9.889 -12.424 1.00 79.19 186 ASP A N 1
ATOM 1428 C CA . ASP A 1 186 ? 10.978 10.469 -11.091 1.00 79.19 186 ASP A CA 1
ATOM 1429 C C . ASP A 1 186 ? 11.820 9.594 -10.139 1.00 79.19 186 ASP A C 1
ATOM 1431 O O . ASP A 1 186 ? 11.991 9.956 -8.971 1.00 79.19 186 ASP A O 1
ATOM 1435 N N . GLY A 1 187 ? 12.399 8.483 -10.615 1.00 70.88 187 GLY A N 1
ATOM 1436 C CA . GLY A 1 187 ? 13.155 7.534 -9.782 1.00 70.88 187 GLY A CA 1
ATOM 1437 C C . GLY A 1 187 ? 14.300 8.177 -8.982 1.00 70.88 187 GLY A C 1
ATOM 1438 O O . GLY A 1 187 ? 14.538 7.827 -7.826 1.00 70.88 187 GLY A O 1
ATOM 1439 N N . GLU A 1 188 ? 14.950 9.203 -9.534 1.00 72.50 188 GLU A N 1
ATOM 1440 C CA . GLU A 1 188 ? 16.018 9.954 -8.856 1.00 72.50 188 GLU A CA 1
ATOM 1441 C C . GLU A 1 188 ? 15.529 10.780 -7.649 1.00 72.50 188 GLU A C 1
ATOM 1443 O O . GLU A 1 188 ? 16.258 10.944 -6.663 1.00 72.50 188 GLU A O 1
ATOM 1448 N N . ILE A 1 189 ? 14.269 11.238 -7.644 1.00 74.88 189 ILE A N 1
ATOM 1449 C CA . ILE A 1 189 ? 13.673 11.899 -6.467 1.00 74.88 189 ILE A CA 1
ATOM 1450 C C . ILE A 1 189 ? 13.617 10.913 -5.294 1.00 74.88 189 ILE A C 1
ATOM 1452 O O . ILE A 1 189 ? 13.876 11.295 -4.149 1.00 74.88 189 ILE A O 1
ATOM 1456 N N . TYR A 1 190 ? 13.363 9.638 -5.595 1.00 75.56 190 TYR A N 1
ATOM 1457 C CA . TYR A 1 190 ? 13.358 8.540 -4.638 1.00 75.56 190 TYR A CA 1
ATOM 1458 C C . TYR A 1 190 ? 14.761 8.075 -4.224 1.00 75.56 190 TYR A C 1
ATOM 1460 O O . TYR A 1 190 ? 14.862 7.345 -3.240 1.00 75.56 190 TYR A O 1
ATOM 1468 N N . TYR A 1 191 ? 15.853 8.487 -4.876 1.00 67.00 191 TYR A N 1
ATOM 1469 C CA . TYR A 1 191 ? 17.213 8.178 -4.406 1.00 67.00 191 TYR A CA 1
ATOM 1470 C C . TYR A 1 191 ? 17.709 9.171 -3.348 1.00 67.00 191 TYR A C 1
ATOM 1472 O O . TYR A 1 191 ? 18.295 8.778 -2.337 1.00 67.00 191 TYR A O 1
ATOM 1480 N N . SER A 1 192 ? 17.429 10.463 -3.537 1.00 68.25 192 SER A N 1
ATOM 1481 C CA . SER A 1 192 ? 17.892 11.523 -2.635 1.00 68.25 192 SER A CA 1
ATOM 1482 C C . SER A 1 192 ? 17.310 11.380 -1.220 1.00 68.25 192 SER A C 1
ATOM 1484 O O . SER A 1 192 ? 16.132 11.644 -0.966 1.00 68.25 192 SER A O 1
ATOM 1486 N N . ALA A 1 193 ? 18.163 11.038 -0.250 1.00 59.19 193 ALA A N 1
ATOM 1487 C CA . ALA A 1 193 ? 17.785 10.929 1.162 1.00 59.19 193 ALA A CA 1
ATOM 1488 C C . ALA A 1 193 ? 17.274 12.256 1.765 1.00 59.19 193 ALA A C 1
ATOM 1490 O O . ALA A 1 193 ? 16.498 12.240 2.723 1.00 59.19 193 ALA A O 1
ATOM 1491 N N . LYS A 1 194 ? 17.669 13.404 1.191 1.00 59.69 194 LYS A N 1
ATOM 1492 C CA . LYS A 1 194 ? 17.115 14.728 1.521 1.00 59.69 194 LYS A CA 1
ATOM 1493 C C . LYS A 1 194 ? 15.654 14.832 1.068 1.00 59.69 194 LYS A C 1
ATOM 1495 O O . LYS A 1 194 ? 14.801 15.273 1.836 1.00 59.69 194 LYS A O 1
ATOM 1500 N N . ASN A 1 195 ? 15.358 14.355 -0.140 1.00 62.06 195 ASN A N 1
ATOM 1501 C CA . ASN A 1 195 ? 14.018 14.402 -0.720 1.00 62.06 195 ASN A CA 1
ATOM 1502 C C . ASN A 1 195 ? 13.069 13.419 -0.022 1.00 62.06 195 ASN A C 1
ATOM 1504 O O . ASN A 1 195 ? 11.979 13.835 0.350 1.00 62.06 195 ASN A O 1
ATOM 1508 N N . ARG A 1 196 ? 13.503 12.186 0.293 1.00 61.03 196 ARG A N 1
ATOM 1509 C CA . ARG A 1 196 ? 12.712 11.209 1.085 1.00 61.03 196 ARG A CA 1
ATOM 1510 C C . ARG A 1 196 ? 12.245 11.725 2.454 1.00 61.03 196 ARG A C 1
ATOM 1512 O O . ARG A 1 196 ? 11.253 11.237 2.980 1.00 61.03 196 ARG A O 1
ATOM 1519 N N . LYS A 1 197 ? 12.993 12.649 3.070 1.00 59.00 197 LYS A N 1
ATOM 1520 C CA . LYS A 1 197 ? 12.650 13.247 4.374 1.00 59.00 197 LYS A CA 1
ATOM 1521 C C . LYS A 1 197 ? 11.776 14.496 4.239 1.00 59.00 197 LYS A C 1
ATOM 1523 O O . LYS A 1 197 ? 10.963 14.758 5.116 1.00 59.00 197 LYS A O 1
ATOM 1528 N N . SER A 1 198 ? 11.959 15.264 3.163 1.00 59.91 198 SER A N 1
ATOM 1529 C CA . SER A 1 198 ? 11.214 16.503 2.894 1.00 59.91 198 SER A CA 1
ATOM 1530 C C . SER A 1 198 ? 9.875 16.275 2.191 1.00 59.91 198 SER A C 1
ATOM 1532 O O . SER A 1 198 ? 8.981 17.110 2.288 1.00 59.91 198 SER A O 1
ATOM 1534 N N . LEU A 1 199 ? 9.761 15.185 1.439 1.00 64.94 199 LEU A N 1
ATOM 1535 C CA . LEU A 1 199 ? 8.598 14.785 0.663 1.00 64.94 199 LEU A CA 1
ATOM 1536 C C . LEU A 1 199 ? 8.167 13.431 1.222 1.00 64.94 199 LEU A C 1
ATOM 1538 O O . LEU A 1 199 ? 8.990 12.524 1.324 1.00 64.94 199 LEU A O 1
ATOM 1542 N N . THR A 1 200 ? 6.900 13.281 1.607 1.00 79.62 200 THR A N 1
ATOM 1543 C CA . THR A 1 200 ? 6.364 12.031 2.177 1.00 79.62 200 THR A CA 1
ATOM 1544 C C . THR A 1 200 ? 6.150 10.988 1.073 1.00 79.62 200 THR A C 1
ATOM 1546 O O . THR A 1 200 ? 5.018 10.621 0.769 1.00 79.62 200 THR A O 1
ATOM 1549 N N . LEU A 1 201 ? 7.241 10.575 0.421 1.00 87.25 201 LEU A N 1
ATOM 1550 C CA . LEU A 1 201 ? 7.272 9.644 -0.709 1.00 87.25 201 LEU A CA 1
ATOM 1551 C C . LEU A 1 201 ? 6.777 8.251 -0.304 1.00 87.25 201 LEU A C 1
ATOM 1553 O O . LEU A 1 201 ? 6.872 7.864 0.861 1.00 87.25 201 LEU A O 1
ATOM 1557 N N . MET A 1 202 ? 6.236 7.506 -1.267 1.00 91.69 202 MET A N 1
ATOM 1558 C CA . MET A 1 202 ? 5.645 6.197 -1.004 1.00 91.69 202 MET A CA 1
ATOM 1559 C C . MET A 1 202 ? 6.751 5.147 -0.814 1.00 91.69 202 MET A C 1
ATOM 1561 O O . MET A 1 202 ? 7.881 5.299 -1.274 1.00 91.69 202 MET A O 1
ATOM 1565 N N . SER A 1 203 ? 6.454 4.074 -0.092 1.00 92.69 203 SER A N 1
ATOM 1566 C CA . SER A 1 203 ? 7.392 2.973 0.125 1.00 92.69 203 SER A CA 1
ATOM 1567 C C . SER A 1 203 ? 6.643 1.653 0.197 1.00 92.69 203 SER A C 1
ATOM 1569 O O . SER A 1 203 ? 5.444 1.635 0.480 1.00 92.69 203 SER A O 1
ATOM 1571 N N . MET A 1 204 ? 7.343 0.535 -0.012 1.00 94.81 204 MET A N 1
ATOM 1572 C CA . MET A 1 204 ? 6.727 -0.790 0.089 1.00 94.81 204 MET A CA 1
ATOM 1573 C C . MET A 1 204 ? 5.991 -0.986 1.433 1.00 94.81 204 MET A C 1
ATOM 1575 O O . MET A 1 204 ? 4.790 -1.252 1.380 1.00 94.81 204 MET A O 1
ATOM 1579 N N . PRO A 1 205 ? 6.578 -0.728 2.624 1.00 95.62 205 PRO A N 1
ATOM 1580 C CA . PRO A 1 205 ? 5.847 -0.814 3.896 1.00 95.62 20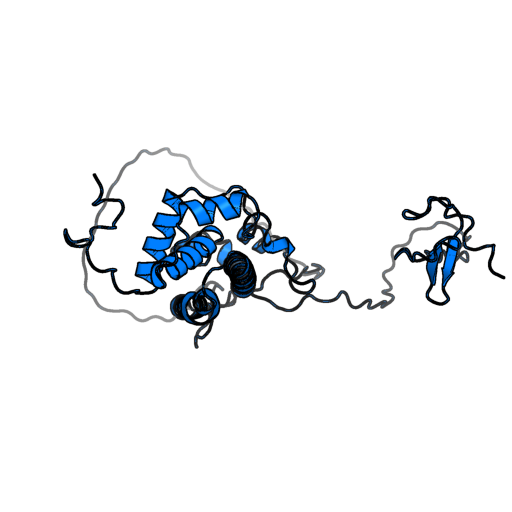5 PRO A CA 1
ATOM 1581 C C . PRO A 1 205 ? 4.595 0.073 3.967 1.00 95.62 205 PRO A C 1
ATOM 1583 O O . PRO A 1 205 ? 3.584 -0.323 4.546 1.00 95.62 205 PRO A O 1
ATOM 1586 N N . MET A 1 206 ? 4.624 1.255 3.344 1.00 95.75 206 MET A N 1
ATOM 1587 C CA . MET A 1 206 ? 3.466 2.149 3.305 1.00 95.75 206 MET A CA 1
ATOM 1588 C C . MET A 1 206 ? 2.303 1.591 2.465 1.00 95.75 206 MET A C 1
ATOM 1590 O O . MET A 1 206 ? 1.162 1.941 2.754 1.00 95.75 206 MET A O 1
ATOM 1594 N N . THR A 1 207 ? 2.538 0.686 1.502 1.00 97.69 207 THR A N 1
ATOM 1595 C CA . THR A 1 207 ? 1.447 -0.001 0.773 1.00 97.69 207 THR A CA 1
ATOM 1596 C C . THR A 1 207 ? 0.614 -0.889 1.705 1.00 97.69 207 THR A C 1
ATOM 1598 O O . THR A 1 207 ? -0.607 -0.738 1.779 1.00 97.69 207 THR A O 1
ATOM 1601 N N . LEU A 1 208 ? 1.278 -1.716 2.523 1.00 98.00 208 LEU A N 1
ATOM 1602 C CA . LEU A 1 208 ? 0.627 -2.545 3.543 1.00 98.00 208 LEU A CA 1
ATOM 1603 C C . LEU A 1 208 ? -0.021 -1.696 4.639 1.00 98.00 208 LEU A C 1
ATOM 1605 O O . LEU A 1 208 ? -1.113 -2.018 5.097 1.00 98.00 208 LEU A O 1
ATOM 1609 N N . ALA A 1 209 ? 0.615 -0.593 5.038 1.00 97.81 209 ALA A N 1
ATOM 1610 C CA . ALA A 1 209 ? 0.037 0.337 6.003 1.00 97.81 209 ALA A CA 1
ATOM 1611 C C . ALA A 1 209 ? -1.240 1.018 5.473 1.00 97.81 209 ALA A C 1
ATOM 1613 O O . ALA A 1 209 ? -2.196 1.181 6.229 1.00 97.81 209 ALA A O 1
ATOM 1614 N N . LEU A 1 210 ? -1.295 1.370 4.182 1.00 97.38 210 LEU A N 1
ATOM 1615 C CA . LEU A 1 210 ? -2.495 1.924 3.545 1.00 97.38 210 LEU A CA 1
ATOM 1616 C C . LEU A 1 210 ? -3.622 0.880 3.473 1.00 97.38 210 LEU A C 1
ATOM 1618 O O . LEU A 1 210 ? -4.760 1.190 3.826 1.00 97.38 210 LEU A O 1
ATOM 1622 N N . CYS A 1 211 ? -3.298 -0.364 3.104 1.00 98.00 211 CYS A N 1
ATOM 1623 C CA . CYS A 1 211 ? -4.246 -1.482 3.133 1.00 98.00 211 CYS A CA 1
ATOM 1624 C C . CYS A 1 211 ? -4.774 -1.734 4.554 1.00 98.00 211 CYS A C 1
ATOM 1626 O O . CYS A 1 211 ? -5.982 -1.806 4.757 1.00 98.00 211 CYS A O 1
ATOM 1628 N N . HIS A 1 212 ? -3.898 -1.774 5.561 1.00 97.56 212 HIS A N 1
ATOM 1629 C CA . HIS A 1 212 ? -4.287 -1.932 6.963 1.00 97.56 212 HIS A CA 1
ATOM 1630 C C . HIS A 1 212 ? -5.223 -0.811 7.449 1.00 97.56 212 HIS A C 1
ATOM 1632 O O . HIS A 1 212 ? -6.234 -1.098 8.091 1.00 97.56 212 HIS A O 1
ATOM 1638 N N . LEU A 1 213 ? -4.935 0.453 7.114 1.00 96.62 213 LEU A N 1
ATOM 1639 C CA . LEU A 1 213 ? -5.817 1.579 7.442 1.00 96.62 213 LEU A CA 1
ATOM 1640 C C . LEU A 1 213 ? -7.197 1.451 6.787 1.00 96.62 213 LEU A C 1
ATOM 1642 O O . LEU A 1 213 ? -8.197 1.756 7.433 1.00 96.62 213 LEU A O 1
ATOM 1646 N N . ALA A 1 214 ? -7.263 0.994 5.536 1.00 96.69 214 ALA A N 1
ATOM 1647 C CA . ALA A 1 214 ? -8.524 0.792 4.832 1.00 96.69 214 ALA A CA 1
ATOM 1648 C C . ALA A 1 214 ? -9.341 -0.389 5.405 1.00 96.69 214 ALA A C 1
ATOM 1650 O O . ALA A 1 214 ? -10.555 -0.254 5.559 1.00 96.69 214 ALA A O 1
ATOM 1651 N N . LEU A 1 215 ? -8.690 -1.488 5.816 1.00 95.69 215 LEU A N 1
ATOM 1652 C CA . LEU A 1 215 ? -9.335 -2.608 6.525 1.00 95.69 215 LEU A CA 1
ATOM 1653 C C . LEU A 1 215 ? -9.928 -2.142 7.867 1.00 95.69 215 LEU A C 1
ATOM 1655 O O . LEU A 1 215 ? -11.108 -2.362 8.139 1.00 95.69 215 LEU A O 1
ATOM 1659 N N . LEU A 1 216 ? -9.140 -1.417 8.675 1.00 93.50 216 LEU A N 1
ATOM 1660 C CA . LEU A 1 216 ? -9.602 -0.832 9.942 1.00 93.50 216 LEU A CA 1
ATOM 1661 C C . LEU A 1 216 ? -10.773 0.139 9.753 1.00 93.50 216 LEU A C 1
ATOM 1663 O O . LEU A 1 216 ? -11.682 0.185 10.581 1.00 93.50 216 LEU A O 1
ATOM 1667 N N . TRP A 1 217 ? -10.749 0.931 8.680 1.00 92.81 217 TRP A N 1
ATOM 1668 C CA . TRP A 1 217 ? -11.780 1.924 8.394 1.00 92.81 217 TRP A CA 1
ATOM 1669 C C . TRP A 1 217 ? -13.145 1.289 8.104 1.00 92.81 217 TRP A C 1
ATOM 1671 O O . TRP A 1 217 ? -14.162 1.797 8.577 1.00 92.81 217 TRP A O 1
ATOM 1681 N N . LEU A 1 218 ? -13.169 0.159 7.389 1.00 91.50 218 LEU A N 1
ATOM 1682 C CA . LEU A 1 218 ? -14.386 -0.632 7.165 1.00 91.50 218 LEU A CA 1
ATOM 1683 C C . LEU A 1 218 ? -14.743 -1.581 8.311 1.00 91.50 218 LEU A C 1
ATOM 1685 O O . LEU A 1 218 ? -15.833 -2.146 8.297 1.00 91.50 218 LEU A O 1
ATOM 1689 N N . ARG A 1 219 ? -13.874 -1.715 9.322 1.00 90.06 219 ARG A N 1
ATOM 1690 C CA . ARG A 1 219 ? -14.006 -2.696 10.414 1.00 90.06 219 ARG A CA 1
ATOM 1691 C C . ARG A 1 219 ? -14.029 -4.140 9.901 1.00 90.06 219 ARG A C 1
ATOM 1693 O O . ARG A 1 219 ? -14.750 -4.982 10.432 1.00 90.06 219 ARG A O 1
ATOM 1700 N N . GLU A 1 220 ? -13.229 -4.404 8.875 1.00 92.06 220 GLU A N 1
ATOM 1701 C CA . GLU A 1 220 ? -12.994 -5.753 8.365 1.00 92.06 220 GLU A CA 1
ATOM 1702 C C . GLU A 1 220 ? -12.379 -6.648 9.445 1.00 92.06 220 GLU A C 1
ATOM 1704 O O . GLU A 1 220 ? -11.587 -6.192 10.273 1.00 92.06 220 GLU A O 1
ATOM 1709 N N . ALA A 1 221 ? -12.714 -7.940 9.419 1.00 89.25 221 ALA A N 1
ATOM 1710 C CA . ALA A 1 221 ? -12.208 -8.905 10.399 1.00 89.25 221 ALA A CA 1
ATOM 1711 C C . ALA A 1 221 ? -10.698 -9.192 10.246 1.00 89.25 221 ALA A C 1
ATOM 1713 O O . ALA A 1 221 ? -10.068 -9.705 11.170 1.00 89.25 221 ALA A O 1
ATOM 1714 N N . VAL A 1 222 ? -10.111 -8.859 9.090 1.00 93.62 222 VAL A N 1
ATOM 1715 C CA . VAL A 1 222 ? -8.690 -9.073 8.782 1.00 93.62 222 VAL A CA 1
ATOM 1716 C C . VAL A 1 222 ? -7.815 -8.123 9.604 1.00 93.62 222 VAL A C 1
ATOM 1718 O O . VAL A 1 222 ? -7.774 -6.913 9.364 1.00 93.62 222 VAL A O 1
ATOM 1721 N N . THR A 1 223 ? -7.069 -8.675 10.561 1.00 94.25 223 THR A N 1
ATOM 1722 C CA . THR A 1 223 ? -6.158 -7.896 11.409 1.00 94.25 223 THR A CA 1
ATOM 1723 C C . THR A 1 223 ? -4.838 -7.565 10.695 1.00 94.25 223 THR A C 1
ATOM 1725 O O . THR A 1 223 ? -4.513 -8.117 9.643 1.00 94.25 223 THR A O 1
ATOM 1728 N N . LEU A 1 224 ? -4.004 -6.696 11.286 1.00 96.00 224 LEU A N 1
ATOM 1729 C CA . LEU A 1 224 ? -2.634 -6.483 10.789 1.00 96.00 224 LEU A CA 1
ATOM 1730 C C . LEU A 1 224 ? -1.764 -7.750 10.909 1.00 96.00 224 LEU A C 1
ATOM 1732 O O . LEU A 1 224 ? -0.861 -7.947 10.097 1.00 96.00 224 LEU A O 1
ATOM 1736 N N . ALA A 1 225 ? -2.028 -8.613 11.894 1.00 96.31 225 ALA A N 1
ATOM 1737 C CA . ALA A 1 225 ? -1.327 -9.888 12.015 1.00 96.31 225 ALA A CA 1
ATOM 1738 C C . ALA A 1 225 ? -1.702 -10.829 10.858 1.00 96.31 225 ALA A C 1
ATOM 1740 O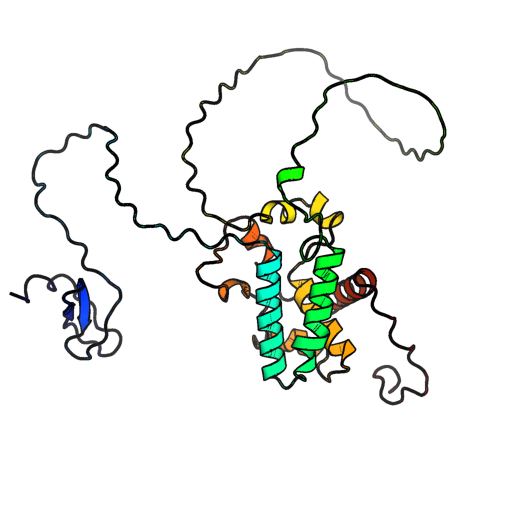 O . ALA A 1 225 ? -0.813 -11.425 10.253 1.00 96.31 225 ALA A O 1
ATOM 1741 N N . ASP A 1 226 ? -2.985 -10.883 10.488 1.00 97.06 226 ASP A N 1
ATOM 1742 C CA . ASP A 1 226 ? -3.458 -11.645 9.327 1.00 97.06 226 ASP A CA 1
ATOM 1743 C C . ASP A 1 226 ? -2.913 -11.094 8.014 1.00 97.06 226 ASP A C 1
ATOM 1745 O O . ASP A 1 226 ? -2.409 -11.864 7.206 1.00 97.06 226 ASP A O 1
ATOM 1749 N N . LEU A 1 227 ? -2.918 -9.771 7.817 1.00 97.56 227 LEU A N 1
ATOM 1750 C CA . LEU A 1 227 ? -2.342 -9.149 6.621 1.00 97.56 227 LEU A CA 1
ATOM 1751 C C . LEU A 1 227 ? -0.857 -9.514 6.444 1.00 97.56 227 LEU A C 1
ATOM 1753 O O . LEU A 1 227 ? -0.430 -9.848 5.340 1.00 97.56 227 LEU A O 1
ATOM 1757 N N . LEU A 1 228 ? -0.070 -9.483 7.524 1.00 97.50 228 LEU A N 1
ATOM 1758 C CA . LEU A 1 228 ? 1.341 -9.884 7.483 1.00 97.50 228 LEU A CA 1
ATOM 1759 C C . LEU A 1 228 ? 1.519 -11.391 7.274 1.00 97.50 228 LEU A C 1
ATOM 1761 O O . LEU A 1 228 ? 2.447 -11.796 6.574 1.00 97.50 228 LEU A O 1
ATOM 1765 N N . ARG A 1 229 ? 0.624 -12.214 7.827 1.00 97.00 229 ARG A N 1
ATOM 1766 C CA . ARG A 1 229 ? 0.601 -13.660 7.593 1.00 97.00 229 ARG A CA 1
ATOM 1767 C C . ARG A 1 229 ? 0.268 -13.986 6.133 1.00 97.00 229 ARG A C 1
ATOM 1769 O O . ARG A 1 229 ? 1.013 -14.737 5.520 1.00 97.00 229 ARG A O 1
ATOM 1776 N N . PHE A 1 230 ? -0.736 -13.345 5.535 1.00 96.94 230 PHE A N 1
ATOM 1777 C CA . PHE A 1 230 ? -1.070 -13.496 4.113 1.00 96.94 230 PHE A CA 1
ATOM 1778 C C . PHE A 1 230 ? 0.063 -13.043 3.182 1.00 96.94 230 PHE A C 1
ATOM 1780 O O . PHE A 1 230 ? 0.248 -13.619 2.113 1.00 96.94 230 PHE A O 1
ATOM 1787 N N . VAL A 1 231 ? 0.847 -12.035 3.579 1.00 96.94 231 VAL A N 1
ATOM 1788 C CA . VAL A 1 231 ? 2.079 -11.647 2.871 1.00 96.94 231 VAL A CA 1
ATOM 1789 C C . VAL A 1 231 ? 3.168 -12.721 3.004 1.00 96.94 231 VAL A C 1
ATOM 1791 O O . VAL A 1 231 ? 3.852 -13.013 2.026 1.00 96.94 231 VAL A O 1
ATOM 1794 N N . ALA A 1 232 ? 3.329 -13.330 4.183 1.00 95.62 232 ALA A N 1
ATOM 1795 C CA . ALA A 1 232 ? 4.306 -14.399 4.417 1.00 95.62 232 ALA A CA 1
ATOM 1796 C C . ALA A 1 232 ? 3.944 -15.726 3.727 1.00 95.62 232 ALA A C 1
ATOM 1798 O O . ALA A 1 232 ? 4.831 -16.430 3.253 1.00 95.62 232 ALA A O 1
ATOM 1799 N N . GLU A 1 233 ? 2.652 -16.037 3.628 1.00 95.38 233 GLU A N 1
ATOM 1800 C CA . GLU A 1 233 ? 2.096 -17.185 2.897 1.00 95.38 233 GLU A CA 1
ATOM 1801 C C . GLU A 1 233 ? 2.054 -16.951 1.370 1.00 95.38 233 GLU A C 1
ATOM 1803 O O . GLU A 1 233 ? 1.759 -17.870 0.612 1.00 95.38 233 GLU A O 1
ATOM 1808 N N . GLY A 1 234 ? 2.356 -15.734 0.898 1.00 93.69 234 GLY A N 1
ATOM 1809 C CA . GLY A 1 234 ? 2.365 -15.376 -0.526 1.00 93.69 234 GLY A CA 1
ATOM 1810 C C . GLY A 1 234 ? 0.985 -15.094 -1.136 1.00 93.69 234 GLY A C 1
ATOM 1811 O O . GLY A 1 234 ? 0.895 -14.834 -2.333 1.00 93.69 234 GLY A O 1
ATOM 1812 N N . HIS A 1 235 ? -0.084 -15.099 -0.334 1.00 95.19 235 HIS A N 1
ATOM 1813 C CA . HIS A 1 235 ? -1.443 -14.774 -0.776 1.00 95.19 235 HIS A CA 1
ATOM 1814 C C . HIS A 1 235 ? -1.613 -13.293 -1.142 1.00 95.19 235 HIS A C 1
ATOM 1816 O O . HIS A 1 235 ? -2.349 -12.979 -2.072 1.00 95.19 235 HIS A O 1
ATOM 1822 N N . VAL A 1 236 ? -0.929 -12.379 -0.441 1.00 96.62 236 VAL A N 1
ATOM 1823 C CA . VAL A 1 236 ? -0.938 -10.937 -0.745 1.00 96.62 236 VAL A CA 1
ATOM 1824 C C . VAL A 1 236 ? 0.423 -10.522 -1.327 1.00 96.62 236 VAL A C 1
ATOM 1826 O O . VAL A 1 236 ? 1.437 -10.645 -0.634 1.00 96.62 236 VAL A O 1
ATOM 1829 N N . PRO A 1 237 ? 0.485 -10.000 -2.570 1.00 95.06 237 PRO A N 1
ATOM 1830 C CA . PRO A 1 237 ? 1.750 -9.688 -3.229 1.00 95.06 237 PRO A CA 1
ATOM 1831 C C . PRO A 1 237 ? 2.479 -8.518 -2.557 1.00 95.06 237 PRO A C 1
ATOM 1833 O O . PRO A 1 237 ? 1.950 -7.416 -2.388 1.00 95.06 237 PRO A O 1
ATOM 1836 N N . TYR A 1 238 ? 3.737 -8.754 -2.187 1.00 95.19 238 TYR A N 1
ATOM 1837 C CA . TYR A 1 238 ? 4.578 -7.766 -1.509 1.00 95.19 238 TYR A CA 1
ATOM 1838 C C . TYR A 1 238 ? 6.059 -7.985 -1.822 1.00 95.19 238 TYR A C 1
ATOM 1840 O O . TYR A 1 238 ? 6.702 -7.134 -2.437 1.00 95.19 238 TYR A O 1
ATOM 1848 N N . VAL A 1 239 ? 6.594 -9.158 -1.468 1.00 91.31 239 VAL A N 1
ATOM 1849 C CA . VAL A 1 239 ? 7.915 -9.589 -1.938 1.00 91.31 239 VAL A CA 1
ATOM 1850 C C . VAL A 1 239 ? 7.825 -9.788 -3.450 1.00 91.31 239 VAL A C 1
ATOM 1852 O O . VAL A 1 239 ? 6.890 -10.418 -3.932 1.00 91.31 239 VAL A O 1
ATOM 1855 N N . ASN A 1 240 ? 8.767 -9.209 -4.197 1.00 86.00 240 ASN A N 1
ATOM 1856 C CA . ASN A 1 240 ? 8.814 -9.263 -5.662 1.00 86.00 240 ASN A CA 1
ATOM 1857 C C . ASN A 1 240 ? 7.549 -8.776 -6.403 1.00 86.00 240 ASN A C 1
ATOM 1859 O O . ASN A 1 240 ? 7.396 -9.073 -7.582 1.00 86.00 240 ASN A O 1
ATOM 1863 N N . ALA A 1 241 ? 6.687 -7.959 -5.780 1.00 87.88 241 ALA A N 1
ATOM 1864 C CA . ALA A 1 241 ? 5.443 -7.468 -6.398 1.00 87.88 241 ALA A CA 1
ATOM 1865 C C . ALA A 1 241 ? 5.640 -6.707 -7.732 1.00 87.88 241 ALA A C 1
ATOM 1867 O O . ALA A 1 241 ? 4.710 -6.592 -8.526 1.00 87.88 241 ALA A O 1
ATOM 1868 N N . HIS A 1 242 ? 6.856 -6.220 -8.001 1.00 85.19 242 HIS A N 1
ATOM 1869 C CA . HIS A 1 242 ? 7.239 -5.623 -9.281 1.00 85.19 242 HIS A CA 1
ATOM 1870 C C . HIS A 1 242 ? 7.291 -6.611 -10.457 1.00 85.19 242 HIS A C 1
ATOM 1872 O O . HIS A 1 242 ? 7.247 -6.181 -11.602 1.00 85.19 242 HIS A O 1
ATOM 1878 N N . GLN A 1 243 ? 7.381 -7.922 -10.211 1.00 86.69 243 GLN A N 1
ATOM 1879 C CA . GLN A 1 243 ? 7.380 -8.939 -11.273 1.00 86.69 243 GLN A CA 1
ATOM 1880 C C . GLN A 1 243 ? 6.025 -9.053 -11.981 1.00 86.69 243 GLN A C 1
ATOM 1882 O O . GLN A 1 243 ? 5.957 -9.591 -13.078 1.00 86.69 243 GLN A O 1
ATOM 1887 N N . CYS A 1 244 ? 4.956 -8.537 -11.370 1.00 83.75 244 CYS A N 1
ATOM 1888 C CA . CYS A 1 244 ? 3.635 -8.472 -11.983 1.00 83.75 244 CYS A CA 1
ATOM 1889 C C . CYS A 1 244 ? 3.450 -7.237 -12.882 1.00 83.75 244 CYS A C 1
ATOM 1891 O O . CYS A 1 244 ? 2.381 -7.101 -13.469 1.00 83.75 244 CYS A O 1
ATOM 1893 N N . PHE A 1 245 ? 4.421 -6.314 -12.951 1.00 88.75 245 PHE A N 1
ATOM 1894 C CA . PHE A 1 245 ? 4.297 -5.093 -13.757 1.00 88.75 245 PHE A CA 1
ATOM 1895 C C . PHE A 1 245 ? 4.179 -5.444 -15.250 1.00 88.75 245 PHE A C 1
ATOM 1897 O O . PHE A 1 245 ? 4.770 -6.432 -15.689 1.00 88.75 245 PHE A O 1
ATOM 1904 N N . PRO A 1 246 ? 3.407 -4.669 -16.033 1.00 85.94 246 PRO A N 1
ATOM 1905 C CA . PRO A 1 246 ? 3.222 -4.947 -17.451 1.00 85.94 246 PRO A CA 1
ATOM 1906 C C . PRO A 1 246 ? 4.528 -4.731 -18.233 1.00 85.94 246 PRO A C 1
ATOM 1908 O O . PRO A 1 246 ? 5.416 -3.998 -17.799 1.00 85.94 246 PRO A O 1
ATOM 1911 N N . GLU A 1 247 ? 4.646 -5.374 -19.396 1.00 81.19 247 GLU A N 1
ATOM 1912 C CA . GLU A 1 247 ? 5.883 -5.427 -20.197 1.00 81.19 247 GLU A CA 1
ATOM 1913 C C . GLU A 1 247 ? 6.386 -4.051 -20.673 1.00 81.19 247 GLU A C 1
ATOM 1915 O O . GLU A 1 247 ? 7.582 -3.880 -20.925 1.00 81.19 247 GLU A O 1
ATOM 1920 N N . ASP A 1 248 ? 5.491 -3.062 -20.760 1.00 80.31 248 ASP A N 1
ATOM 1921 C CA . ASP A 1 248 ? 5.798 -1.668 -21.084 1.00 80.31 248 ASP A CA 1
ATOM 1922 C C . ASP A 1 248 ? 6.348 -0.872 -19.884 1.00 80.31 248 ASP A C 1
ATOM 1924 O O . ASP A 1 248 ? 6.947 0.184 -20.077 1.00 80.31 248 ASP A O 1
ATOM 1928 N N . MET A 1 249 ? 6.210 -1.381 -18.656 1.00 83.38 249 MET A N 1
ATOM 1929 C CA . MET A 1 249 ? 6.606 -0.734 -17.400 1.00 83.38 249 MET 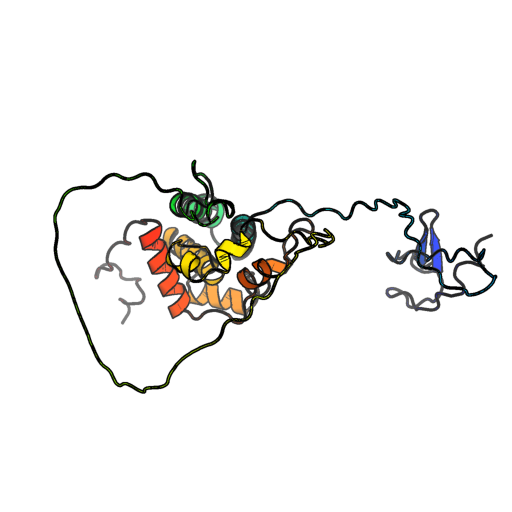A CA 1
ATOM 1930 C C . MET A 1 249 ? 7.912 -1.320 -16.844 1.00 83.38 249 MET A C 1
ATOM 1932 O O . MET A 1 249 ? 7.974 -1.923 -15.770 1.00 83.38 249 MET A O 1
ATOM 1936 N N . GLN A 1 250 ? 8.987 -1.154 -17.608 1.00 77.38 250 GLN A N 1
ATOM 1937 C CA . GLN A 1 250 ? 10.278 -1.775 -17.313 1.00 77.38 250 GLN A CA 1
ATOM 1938 C C . GLN A 1 250 ? 11.028 -1.028 -16.196 1.00 77.38 250 GLN A C 1
ATOM 1940 O O . GLN A 1 250 ? 11.172 0.196 -16.233 1.00 77.38 250 GLN A O 1
ATOM 1945 N N . LEU A 1 251 ? 11.523 -1.776 -15.201 1.00 78.94 251 LEU A N 1
ATOM 1946 C CA . LEU A 1 251 ? 12.321 -1.245 -14.088 1.00 78.94 251 LEU A CA 1
ATOM 1947 C C . LEU A 1 251 ? 13.816 -1.217 -14.430 1.00 78.94 251 LEU A C 1
ATOM 1949 O O . LEU A 1 251 ? 14.396 -2.254 -14.763 1.00 78.94 251 LEU A O 1
ATOM 1953 N N . TYR A 1 252 ? 14.469 -0.069 -14.240 1.00 72.00 252 TYR A N 1
ATOM 1954 C CA . TYR A 1 252 ? 15.896 0.122 -14.491 1.00 72.00 252 TYR A CA 1
ATOM 1955 C C . TYR A 1 252 ? 16.627 0.905 -13.386 1.00 72.00 252 TYR A C 1
ATOM 1957 O O . TYR A 1 252 ? 16.511 2.120 -13.227 1.00 72.00 252 TYR A O 1
ATOM 1965 N N . GLY A 1 253 ? 17.534 0.210 -12.691 1.00 75.81 253 GLY A N 1
ATOM 1966 C CA . GLY A 1 253 ? 18.567 0.831 -11.857 1.00 75.81 253 GLY A CA 1
ATOM 1967 C C . GLY A 1 253 ? 18.058 1.400 -10.530 1.00 75.81 253 GLY A C 1
ATOM 1968 O O . GLY A 1 253 ? 18.144 0.727 -9.499 1.00 75.81 253 GLY A O 1
ATOM 1969 N N . THR A 1 254 ? 17.623 2.661 -10.530 1.00 71.94 254 THR A N 1
ATOM 1970 C CA . THR A 1 254 ? 17.249 3.402 -9.311 1.00 71.94 254 THR A CA 1
ATOM 1971 C C . THR A 1 254 ? 15.843 3.039 -8.832 1.00 71.94 254 THR A C 1
ATOM 1973 O O . THR A 1 254 ? 15.648 2.799 -7.639 1.00 71.94 254 THR A O 1
ATOM 1976 N N . ASP A 1 255 ? 14.878 2.931 -9.745 1.00 76.75 255 ASP A N 1
ATOM 1977 C CA . ASP A 1 255 ? 13.484 2.563 -9.453 1.00 76.75 255 ASP A CA 1
ATOM 1978 C C . ASP A 1 255 ? 13.348 1.124 -8.914 1.00 76.75 255 ASP A C 1
ATOM 1980 O O . ASP A 1 255 ? 12.603 0.877 -7.966 1.00 76.75 255 ASP A O 1
ATOM 1984 N N . LEU A 1 256 ? 14.158 0.183 -9.400 1.00 81.44 256 LEU A N 1
ATOM 1985 C CA . LEU A 1 256 ? 14.204 -1.200 -8.931 1.00 81.44 256 LEU A CA 1
ATOM 1986 C C . LEU A 1 256 ? 14.541 -1.280 -7.435 1.00 81.44 256 LEU A C 1
ATOM 1988 O O . LEU A 1 256 ? 14.049 -2.165 -6.740 1.00 81.44 256 LEU A O 1
ATOM 1992 N N . LYS A 1 257 ? 15.326 -0.331 -6.904 1.00 83.38 257 LYS A N 1
ATOM 1993 C CA . LYS A 1 257 ? 15.629 -0.226 -5.463 1.00 83.38 257 LYS A CA 1
ATOM 1994 C C . LYS A 1 257 ? 14.459 0.320 -4.635 1.00 83.38 257 LYS A C 1
ATOM 1996 O O . LYS A 1 257 ? 14.497 0.211 -3.414 1.00 83.38 257 LYS A O 1
ATOM 2001 N N . VAL A 1 258 ? 13.451 0.923 -5.267 1.00 86.44 258 VAL A N 1
ATOM 2002 C CA . VAL A 1 258 ? 12.227 1.413 -4.608 1.00 86.44 258 VAL A CA 1
ATOM 2003 C C . VAL A 1 258 ? 11.231 0.268 -4.393 1.00 86.44 258 VAL A C 1
ATOM 2005 O O . VAL A 1 258 ? 10.599 0.202 -3.340 1.00 86.44 258 VAL A O 1
ATOM 2008 N N . PHE A 1 259 ? 11.133 -0.653 -5.360 1.00 89.44 259 PHE A N 1
ATOM 2009 C CA . PHE A 1 259 ? 10.192 -1.784 -5.337 1.00 89.44 259 PHE A CA 1
ATOM 2010 C C . PHE A 1 259 ? 10.805 -3.124 -4.897 1.00 89.44 259 PHE A C 1
ATOM 2012 O O . PHE A 1 259 ? 10.077 -4.095 -4.671 1.00 89.44 259 PHE A O 1
ATOM 2019 N N . ARG A 1 260 ? 12.135 -3.219 -4.778 1.00 87.38 260 ARG A N 1
ATOM 2020 C CA . ARG A 1 260 ? 12.804 -4.393 -4.204 1.00 87.38 260 ARG A CA 1
ATOM 2021 C C . ARG A 1 260 ? 12.614 -4.418 -2.689 1.00 87.38 260 ARG A C 1
ATOM 2023 O O . ARG A 1 260 ? 12.918 -3.456 -1.991 1.00 87.38 260 ARG A O 1
ATOM 2030 N N . VAL A 1 261 ? 12.154 -5.560 -2.193 1.00 89.12 261 VAL A N 1
ATOM 2031 C CA . VAL A 1 261 ? 11.938 -5.844 -0.773 1.00 89.12 261 VAL A CA 1
ATOM 2032 C C . VAL A 1 261 ? 12.959 -6.887 -0.332 1.00 89.12 261 VAL A C 1
ATOM 2034 O O . VAL A 1 261 ? 13.029 -7.955 -0.929 1.00 89.12 261 VAL A O 1
ATOM 2037 N N . GLU A 1 262 ? 13.737 -6.588 0.708 1.00 85.62 262 GLU A N 1
ATOM 2038 C CA . GLU A 1 262 ? 14.720 -7.528 1.279 1.00 85.62 262 GLU A CA 1
ATOM 2039 C C . GLU A 1 262 ? 14.093 -8.484 2.304 1.00 85.62 262 GLU A C 1
ATOM 2041 O O . GLU A 1 262 ? 14.524 -9.624 2.441 1.00 85.62 262 GLU A O 1
ATOM 2046 N N . SER A 1 263 ? 13.073 -8.028 3.037 1.00 89.81 263 SER A N 1
ATOM 2047 C CA . SER A 1 263 ? 12.369 -8.815 4.054 1.00 89.81 263 SER A CA 1
ATOM 2048 C C . SER A 1 263 ? 10.949 -8.294 4.300 1.00 89.81 263 SER A C 1
ATOM 2050 O O . SER A 1 263 ? 10.617 -7.147 3.985 1.00 89.81 263 SER A O 1
ATOM 2052 N N . ILE A 1 264 ? 10.096 -9.149 4.868 1.00 92.81 264 ILE A N 1
ATOM 2053 C CA . ILE A 1 264 ? 8.742 -8.774 5.290 1.00 92.81 264 ILE A CA 1
ATOM 2054 C C . ILE A 1 264 ? 8.851 -7.864 6.531 1.00 92.81 264 ILE A C 1
ATOM 2056 O O . ILE A 1 264 ? 9.543 -8.221 7.487 1.00 92.81 264 ILE A O 1
ATOM 2060 N N . PRO A 1 265 ? 8.200 -6.686 6.545 1.00 94.69 265 PRO A N 1
ATOM 2061 C CA . PRO A 1 265 ? 8.297 -5.735 7.646 1.00 94.69 265 PRO A CA 1
ATOM 2062 C C . PRO A 1 265 ? 7.608 -6.256 8.910 1.00 94.69 265 PRO A C 1
ATOM 2064 O O . PRO A 1 265 ? 6.592 -6.945 8.857 1.00 94.69 265 PRO A O 1
ATOM 2067 N N . SER A 1 266 ? 8.132 -5.869 10.074 1.00 96.56 266 SER A N 1
ATOM 2068 C CA . SER A 1 266 ? 7.537 -6.246 11.357 1.00 96.56 266 SER A CA 1
ATOM 2069 C C . SER A 1 266 ? 6.212 -5.521 11.623 1.00 96.56 266 SER A C 1
ATOM 2071 O O . SER A 1 266 ? 6.006 -4.386 11.185 1.00 96.56 266 SER A O 1
ATOM 2073 N N . TYR A 1 267 ? 5.349 -6.141 12.436 1.00 96.56 267 TYR A N 1
ATOM 2074 C CA . TYR A 1 267 ? 4.076 -5.568 12.896 1.00 96.56 267 TYR A CA 1
ATOM 2075 C C . TYR A 1 267 ? 4.226 -4.126 13.397 1.00 96.56 267 TYR A C 1
ATOM 2077 O O . TYR A 1 267 ? 3.538 -3.220 12.931 1.00 96.56 267 TYR A O 1
ATOM 2085 N N . LYS A 1 268 ? 5.195 -3.889 14.292 1.00 96.25 268 LYS A N 1
ATOM 2086 C CA . LYS A 1 268 ? 5.476 -2.562 14.861 1.00 96.25 268 LYS A CA 1
ATOM 2087 C C . LYS A 1 268 ? 5.899 -1.545 13.796 1.00 96.25 268 LYS A C 1
ATOM 2089 O O . LYS A 1 268 ? 5.568 -0.369 13.921 1.00 96.25 268 LYS A O 1
ATOM 2094 N N . SER A 1 269 ? 6.606 -1.983 12.751 1.00 95.56 269 SER A N 1
ATOM 2095 C CA . SER A 1 269 ? 6.993 -1.109 11.643 1.00 95.56 269 SER A CA 1
ATOM 2096 C C . SER A 1 269 ? 5.781 -0.690 10.812 1.00 95.56 269 SER A C 1
ATOM 2098 O O . SER A 1 269 ? 5.624 0.501 10.556 1.00 95.56 269 SER A O 1
ATOM 2100 N N . ILE A 1 270 ? 4.899 -1.625 10.435 1.00 96.88 270 ILE A N 1
ATOM 2101 C CA . ILE A 1 270 ? 3.678 -1.288 9.683 1.00 96.88 270 ILE A CA 1
ATOM 2102 C C . ILE A 1 270 ? 2.716 -0.445 10.519 1.00 96.88 270 ILE A C 1
ATOM 2104 O O . ILE A 1 270 ? 2.177 0.534 10.012 1.00 96.88 270 ILE A O 1
ATOM 2108 N N . GLN A 1 271 ? 2.545 -0.757 11.805 1.00 95.44 271 GLN A N 1
ATOM 2109 C CA . GLN A 1 271 ? 1.697 0.023 12.706 1.00 95.44 271 GLN A CA 1
ATOM 2110 C C . GLN A 1 271 ? 2.176 1.482 12.831 1.00 95.44 271 GLN A C 1
ATOM 2112 O O . GLN A 1 271 ? 1.360 2.405 12.817 1.00 95.44 271 GLN A O 1
ATOM 2117 N N . LEU A 1 272 ? 3.495 1.706 12.896 1.00 95.31 272 LEU A N 1
ATOM 2118 C CA . LEU A 1 272 ? 4.079 3.048 12.928 1.00 95.31 272 LEU A CA 1
ATOM 2119 C C . LEU A 1 272 ? 3.860 3.806 11.607 1.00 95.31 272 LEU A C 1
ATOM 2121 O O . LEU A 1 272 ? 3.494 4.982 11.637 1.00 95.31 272 LEU A O 1
ATOM 2125 N N . GLU A 1 273 ? 4.043 3.154 10.454 1.00 95.06 273 GLU A N 1
ATOM 2126 C CA . GLU A 1 273 ? 3.746 3.774 9.154 1.00 95.06 273 GLU A CA 1
ATOM 2127 C C . GLU A 1 273 ? 2.248 4.045 8.967 1.00 95.06 273 GLU A C 1
ATOM 2129 O O . GLU A 1 273 ? 1.883 5.101 8.454 1.00 95.06 273 GLU A O 1
ATOM 2134 N N . ALA A 1 274 ? 1.368 3.173 9.462 1.00 95.44 274 ALA A N 1
ATOM 2135 C CA . ALA A 1 274 ? -0.077 3.391 9.459 1.00 95.44 274 ALA A CA 1
ATOM 2136 C C . ALA A 1 274 ? -0.463 4.601 10.324 1.00 95.44 274 ALA A C 1
ATOM 2138 O O . ALA A 1 274 ? -1.242 5.447 9.888 1.00 95.44 274 ALA A O 1
ATOM 2139 N N . GLN A 1 275 ? 0.133 4.761 11.510 1.00 94.00 275 GLN A N 1
ATOM 2140 C CA . GLN A 1 275 ? -0.090 5.943 12.348 1.00 94.00 275 GLN A CA 1
ATOM 2141 C C . GLN A 1 275 ? 0.369 7.233 11.647 1.00 94.00 275 GLN A C 1
ATOM 2143 O O . GLN A 1 275 ? -0.379 8.214 11.609 1.00 94.00 275 GLN A O 1
ATOM 2148 N N . LYS A 1 276 ? 1.571 7.231 11.050 1.00 93.62 276 LYS A N 1
ATOM 2149 C CA . LYS A 1 276 ? 2.092 8.366 10.266 1.00 93.62 276 LYS A CA 1
ATOM 2150 C C . LYS A 1 276 ? 1.178 8.697 9.087 1.00 93.62 276 LYS A C 1
ATOM 2152 O O . LYS A 1 276 ? 0.830 9.862 8.907 1.00 93.62 276 LYS A O 1
ATOM 2157 N N . LEU A 1 277 ? 0.755 7.691 8.318 1.00 94.50 277 LEU A N 1
ATOM 2158 C CA . LEU A 1 277 ? -0.158 7.849 7.185 1.00 94.50 277 LEU A CA 1
ATOM 2159 C C . LEU A 1 277 ? -1.523 8.386 7.615 1.00 94.50 277 LEU A C 1
ATOM 2161 O O . LEU A 1 277 ? -2.033 9.289 6.962 1.00 94.50 277 LEU A O 1
ATOM 2165 N N . ALA A 1 278 ? -2.103 7.904 8.716 1.00 94.50 278 ALA A N 1
ATOM 2166 C CA . ALA A 1 278 ? -3.395 8.384 9.205 1.00 94.50 278 ALA A CA 1
ATOM 2167 C C . ALA A 1 278 ? -3.346 9.877 9.576 1.00 94.50 278 ALA A C 1
ATOM 2169 O O . ALA A 1 278 ? -4.230 10.645 9.182 1.00 94.50 278 ALA A O 1
ATOM 2170 N N . VAL A 1 279 ? -2.280 10.305 10.264 1.00 93.62 279 VAL A N 1
ATOM 2171 C CA . VAL A 1 279 ? -2.024 11.720 10.586 1.00 93.62 279 VAL A CA 1
ATOM 2172 C C . VAL A 1 279 ? -1.774 12.531 9.314 1.00 93.62 279 VAL A C 1
ATOM 2174 O O . VAL A 1 279 ? -2.405 13.568 9.117 1.00 93.62 279 VAL A O 1
ATOM 2177 N N . TYR A 1 280 ? -0.917 12.042 8.415 1.00 93.56 280 TYR A N 1
ATOM 2178 C CA . TYR A 1 280 ? -0.585 12.704 7.152 1.00 93.56 280 TYR A CA 1
ATOM 2179 C C . TYR A 1 280 ? -1.819 12.913 6.269 1.00 93.56 280 TYR A C 1
ATOM 2181 O O . TYR A 1 280 ? -2.091 14.025 5.812 1.00 93.56 280 TYR A O 1
ATOM 2189 N N . LEU A 1 281 ? -2.629 11.869 6.087 1.00 94.00 281 LEU A N 1
ATOM 2190 C CA . LEU A 1 281 ? -3.906 11.922 5.381 1.00 94.00 281 LEU A CA 1
ATOM 2191 C C . LEU A 1 281 ? -4.919 12.814 6.103 1.00 94.00 281 LEU A C 1
ATOM 2193 O O . LEU A 1 281 ? -5.772 13.414 5.443 1.00 94.00 281 LEU A O 1
ATOM 2197 N N . GLY A 1 282 ? -4.808 12.991 7.418 1.00 93.00 282 GLY A N 1
ATOM 2198 C CA . GLY A 1 282 ? -5.828 13.647 8.231 1.00 93.00 282 GLY A CA 1
ATOM 2199 C C . GLY A 1 282 ? -7.104 12.813 8.207 1.00 93.00 282 GLY A C 1
ATOM 2200 O O . GLY A 1 282 ? -8.135 13.264 7.701 1.00 93.00 282 GLY A O 1
ATOM 2201 N N . LEU A 1 283 ? -6.989 11.554 8.626 1.00 91.50 283 LEU A N 1
ATOM 2202 C CA . LEU A 1 283 ? -8.137 10.718 8.965 1.00 91.50 283 LEU A CA 1
ATOM 2203 C C . LEU A 1 283 ? -8.651 11.138 10.357 1.00 91.50 283 LEU A C 1
ATOM 2205 O O . LEU A 1 283 ? -7.838 11.517 11.207 1.00 91.50 283 LEU A O 1
ATOM 2209 N N . PRO A 1 284 ? -9.971 11.113 10.616 1.00 87.88 284 PRO A N 1
ATOM 2210 C CA . PRO A 1 284 ? -10.492 11.314 11.961 1.00 87.88 284 PRO A CA 1
ATOM 2211 C C . PRO A 1 284 ? -9.932 10.257 12.914 1.00 87.88 284 PRO A C 1
ATOM 2213 O O . PRO A 1 284 ? -9.630 9.128 12.523 1.00 87.8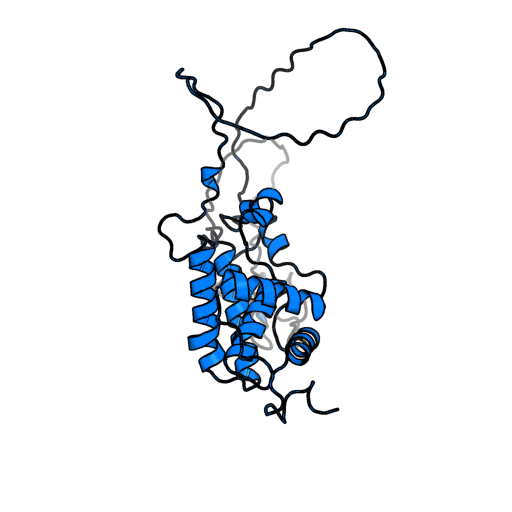8 284 PRO A O 1
ATOM 2216 N N . LYS A 1 285 ? -9.812 10.630 14.188 1.00 82.25 285 LYS A N 1
ATOM 2217 C CA . LYS A 1 285 ? -9.463 9.678 15.242 1.00 82.25 285 LYS A CA 1
ATOM 2218 C C . LYS A 1 285 ? -10.600 8.667 15.378 1.00 82.25 285 LYS A C 1
ATOM 2220 O O . LYS A 1 285 ? -11.765 9.062 15.395 1.00 82.25 285 LYS A O 1
ATOM 2225 N N . PHE A 1 286 ? -10.260 7.388 15.520 1.00 75.25 286 PHE A N 1
ATOM 2226 C CA . PHE A 1 286 ? -11.228 6.399 15.983 1.00 75.25 286 PHE A CA 1
ATOM 2227 C C . PHE A 1 286 ? -11.778 6.824 17.360 1.00 75.25 286 PHE A C 1
ATOM 2229 O O . PHE A 1 286 ? -11.042 7.458 18.128 1.00 75.25 286 PHE A O 1
ATOM 2236 N N . PRO A 1 287 ? -13.049 6.510 17.679 1.00 73.75 287 PRO A N 1
ATOM 2237 C CA . PRO A 1 287 ? -13.591 6.735 19.013 1.00 73.75 287 PRO A CA 1
ATOM 2238 C C . PRO A 1 287 ? -12.690 6.103 20.085 1.00 73.75 287 PRO A C 1
ATOM 2240 O O . PRO A 1 287 ? -12.113 5.040 19.833 1.00 73.75 287 PRO A O 1
ATOM 2243 N N . PRO A 1 288 ? -12.540 6.729 21.266 1.00 73.31 288 PRO A N 1
ATOM 2244 C CA . PRO A 1 288 ? -11.806 6.112 22.360 1.00 73.31 288 PRO A CA 1
ATOM 2245 C C . PRO A 1 288 ? -12.484 4.798 22.761 1.00 73.31 288 PRO A C 1
ATOM 2247 O O . PRO A 1 288 ? -13.709 4.701 22.767 1.00 73.31 288 PRO A O 1
ATOM 2250 N N . ILE A 1 289 ? -11.678 3.801 23.120 1.00 72.12 289 ILE A N 1
ATOM 2251 C CA . ILE A 1 289 ? -12.172 2.543 23.679 1.00 72.12 289 ILE A CA 1
ATOM 2252 C C . ILE A 1 289 ? -12.768 2.865 25.055 1.00 72.12 289 ILE A C 1
ATOM 2254 O O . ILE A 1 289 ? -12.039 3.274 25.960 1.00 72.12 289 ILE A O 1
ATOM 2258 N N . THR A 1 290 ? -14.084 2.724 25.201 1.00 74.06 290 THR A N 1
ATOM 2259 C CA . THR A 1 290 ? -14.783 2.858 26.489 1.00 74.06 290 THR A CA 1
ATOM 2260 C C . THR A 1 290 ? -15.011 1.485 27.118 1.00 74.06 290 THR A C 1
ATOM 2262 O O . THR A 1 290 ? -14.847 0.458 26.462 1.00 74.06 290 THR A O 1
ATOM 2265 N N . LEU A 1 291 ? -15.423 1.448 28.389 1.00 72.56 291 LEU A N 1
ATOM 2266 C CA . LEU A 1 291 ? -15.797 0.198 29.069 1.00 72.56 291 LEU A CA 1
ATOM 2267 C C . LEU A 1 291 ? -16.985 -0.515 28.391 1.00 72.56 291 LEU A C 1
ATOM 2269 O O . LEU A 1 291 ? -17.127 -1.726 28.520 1.00 72.56 291 LEU A O 1
ATOM 2273 N N . ASP A 1 292 ? -17.788 0.214 27.612 1.00 70.56 292 ASP A N 1
ATOM 2274 C CA . ASP A 1 292 ? -18.914 -0.318 26.831 1.00 70.56 292 ASP A CA 1
ATOM 2275 C C . ASP A 1 292 ? -18.459 -1.081 25.571 1.00 70.56 292 ASP A C 1
ATOM 2277 O O . ASP A 1 292 ? -19.251 -1.764 24.921 1.00 70.56 292 ASP A O 1
ATOM 2281 N N . CYS A 1 293 ? -17.173 -0.996 25.211 1.00 66.19 293 CYS A N 1
ATOM 2282 C CA . CYS A 1 293 ? -16.575 -1.718 24.090 1.00 66.19 293 CYS A CA 1
ATOM 2283 C C . CYS A 1 293 ? -16.255 -3.177 24.476 1.00 66.19 293 CYS A C 1
ATOM 2285 O O . CYS A 1 293 ? -15.116 -3.628 24.365 1.00 66.19 293 CYS A O 1
ATOM 2287 N N . LEU A 1 294 ? -17.282 -3.924 24.901 1.00 58.97 294 LEU A N 1
ATOM 2288 C CA . LEU A 1 294 ? -17.206 -5.278 25.482 1.00 58.97 294 LEU A CA 1
ATOM 2289 C C . LEU A 1 294 ? -16.513 -6.342 24.605 1.00 58.97 294 LEU A C 1
ATOM 2291 O O . LEU A 1 294 ? -16.131 -7.389 25.112 1.00 58.97 294 LEU A O 1
ATOM 2295 N N . LEU A 1 295 ? -16.364 -6.088 23.301 1.00 61.72 295 LEU A N 1
ATOM 2296 C CA . LEU A 1 295 ? -15.704 -6.977 22.332 1.00 61.72 295 LEU A CA 1
ATOM 2297 C C . LEU A 1 295 ? -14.297 -6.501 21.930 1.00 61.72 295 LEU A C 1
ATOM 2299 O O . LEU A 1 295 ? -13.692 -7.053 21.012 1.00 61.72 295 LEU A O 1
ATOM 2303 N N . HIS A 1 296 ? -13.772 -5.447 22.558 1.00 57.28 296 HIS A N 1
ATOM 2304 C CA . HIS A 1 296 ? -12.437 -4.956 22.242 1.00 57.28 296 HIS A CA 1
ATOM 2305 C C . HIS A 1 296 ? -11.365 -5.880 22.860 1.00 57.28 296 HIS A C 1
ATOM 2307 O O . HIS A 1 296 ? -11.446 -6.160 24.057 1.00 57.28 296 HIS A O 1
ATOM 2313 N N . PRO A 1 297 ? -10.313 -6.301 22.123 1.00 57.69 297 PRO A N 1
ATOM 2314 C CA . PRO A 1 297 ? -9.313 -7.256 22.628 1.00 57.69 297 PRO A CA 1
ATOM 2315 C C . PRO A 1 297 ? -8.542 -6.822 23.884 1.00 57.69 297 PRO A C 1
ATOM 2317 O O . PRO A 1 297 ? -7.926 -7.652 24.538 1.00 57.69 297 PRO A O 1
ATOM 2320 N N . HIS A 1 298 ? -8.563 -5.529 24.226 1.00 51.47 298 HIS A N 1
ATOM 2321 C CA . HIS A 1 298 ? -7.978 -4.993 25.464 1.00 51.47 298 HIS A CA 1
ATOM 2322 C C . HIS A 1 298 ? -8.985 -4.840 26.625 1.00 51.47 298 HIS A C 1
ATOM 2324 O O . HIS A 1 298 ? -8.603 -4.368 27.692 1.00 51.47 298 HIS A O 1
ATOM 2330 N N . CYS A 1 299 ? -10.260 -5.184 26.418 1.00 47.31 299 CYS A N 1
ATOM 2331 C CA . CYS A 1 299 ? -11.322 -5.142 27.431 1.00 47.31 299 CYS A CA 1
ATOM 2332 C C . CYS A 1 299 ? -11.726 -6.543 27.920 1.00 47.31 299 CYS A C 1
ATOM 2334 O O . CYS A 1 299 ? -12.234 -6.667 29.031 1.00 47.31 299 CYS A O 1
ATOM 2336 N N . CYS A 1 300 ? -11.466 -7.592 27.134 1.00 41.16 300 CYS A N 1
ATOM 2337 C CA . CYS A 1 300 ? -11.511 -8.976 27.600 1.00 41.16 300 CYS A CA 1
ATOM 2338 C C . CYS A 1 300 ? -10.197 -9.313 28.326 1.00 41.16 300 CYS A C 1
ATOM 2340 O O . CYS A 1 300 ? -9.215 -9.681 27.681 1.00 41.16 300 CYS A O 1
ATOM 2342 N N . ALA A 1 301 ? -10.190 -9.137 29.649 1.00 43.06 301 ALA A N 1
ATOM 2343 C CA . ALA A 1 301 ? -9.134 -9.595 30.557 1.00 43.06 301 ALA A CA 1
ATOM 2344 C C . ALA A 1 301 ? -9.503 -10.946 31.193 1.00 43.06 301 ALA A C 1
ATOM 2346 O O . ALA A 1 301 ? -10.716 -11.156 31.426 1.00 43.06 301 ALA A O 1
#